Protein AF-A0A430RI20-F1 (afdb_monomer_lite)

Foldseek 3Di:
DPPAAFEEEEEPCLKPVNVVVVVVQLPDPRYDHDAYADPVFAPAASCVSVVVCPPSDRYGHHHLVPQAATQEYEYPDEALPCQVCVVVVCVRHLAYEYAHPLQLAQDQVLCCLQPNHRSCNVCHPLADEPDCVQCVVVVVVRSHHYDAQPVLNVLCVVCQVCQVVVVDDADEFEKEKAFEPCSVMDDDDPCRDPVNQAQDWAFPDQFSDSSLSSNQRRHPPSGHYTYTYIYDHHHGDMDTDGDQQLCSDVVCLPPQVSCVVVVQAWAKEAEQVVCVVQVHDAQFWKWKAAPQAIFIHGYHHDVPDPHVDMDTGDFHQLVSGPRSDTPCSQFDPFADPPPRHGRSPPGDIDMHTPDDD

Organism: Thermus scotoductus (NCBI:txid37636)

InterPro domains:
  IPR000534 Semialdehyde dehydrogenase, NAD-binding [PF01118] (9-142)
  IPR000534 Semialdehyde dehydrogenase, NAD-binding [SM00859] (7-142)
  IPR000706 N-acetyl-gamma-glutamyl-phosphate reductase, type 1 [TIGR01850] (8-244)
  IPR006657 Molybdopterin dinucleotide-binding domain [PF01568] (238-348)
  IPR009010 Aspartate decarboxylase-like domain superfamily [SSF50692] (238-354)
  IPR023013 N-acetyl-gamma-glutamyl-phosphate reductase, active site [PS01224] (145-161)
  IPR036291 NAD(P)-binding domain superfamily [SSF51735] (5-170)
  IPR037920 Probable oxidoreductase YoaE, C-terminal [cd02786] (239-351)
  IPR050085 N-acetyl-gamma-glutamyl-phosphate reductase [PTHR32338] (4-242)

Radius of gyration: 26.84 Å; chains: 1; bounding box: 64×43×81 Å

Secondary structure (DSSP, 8-state):
--PPPEEEEEETTTSHHHHHHHHHHTT-TTEEEEEEE-STTTTSBHHHH-GGGTTT---BEE-GGG----SEEEE-PPTTHHHHTHHHHHTT-SEEEE-SSTTS-S-HHHHHHHH---S-GGGTTTSEEE-HHHHHHHHHT-SEEEEPPHHHHHHHHHHHHHHHTT-SPSSPEEEEEEE-GGGG-S---GGG-HHHHTT--EEEESS--THHHHHHHHSTT---EEEEEEE-S-SS--EEE---SS-SSGGGTT-HHHHHHTTSS-EEEE-HHHHHHTT--TT-EEEEEETTEEEEEEEEE-SSSPTT-EEE-S---GGGSTTS--GGGGS-SSBPTTTS-B-TT----EEEE----

pLDDT: mean 91.59, std 11.09, range [40.59, 98.94]

Structure (mmCIF, N/CA/C/O backbone):
data_AF-A0A430RI20-F1
#
_entry.id   AF-A0A430RI20-F1
#
loop_
_atom_site.group_PDB
_atom_site.id
_atom_site.type_symbol
_atom_site.label_atom_id
_atom_site.label_alt_id
_atom_site.label_comp_id
_atom_site.label_asym_id
_atom_site.label_entity_id
_atom_site.label_seq_id
_atom_site.pdbx_PDB_ins_code
_atom_site.Cartn_x
_atom_site.Cartn_y
_atom_site.Cartn_z
_atom_site.occupancy
_atom_site.B_iso_or_equiv
_atom_site.auth_seq_id
_atom_site.auth_comp_id
_atom_site.auth_asym_id
_atom_site.auth_atom_id
_atom_site.pdbx_PDB_model_num
ATOM 1 N N . MET A 1 1 ? -35.983 -7.378 6.576 1.00 40.59 1 MET A N 1
ATOM 2 C CA . MET A 1 1 ? -35.561 -6.647 7.790 1.00 40.59 1 MET A CA 1
ATOM 3 C C . MET A 1 1 ? -34.361 -5.801 7.406 1.00 40.59 1 MET A C 1
ATOM 5 O O . MET A 1 1 ? -33.403 -6.369 6.903 1.00 40.59 1 MET A O 1
ATOM 9 N N . SER A 1 2 ? -34.425 -4.472 7.534 1.00 46.09 2 SER A N 1
ATOM 10 C CA . SER A 1 2 ? -33.228 -3.636 7.364 1.00 46.09 2 SER A CA 1
ATOM 11 C C . SER A 1 2 ? -32.240 -4.060 8.443 1.00 46.09 2 SER A C 1
ATOM 13 O O . SER A 1 2 ? -32.528 -3.847 9.618 1.00 46.09 2 SER A O 1
ATOM 15 N N . ALA A 1 3 ? -31.136 -4.715 8.078 1.00 64.75 3 ALA A N 1
ATOM 16 C CA . ALA A 1 3 ? -30.088 -5.026 9.043 1.00 64.75 3 ALA A CA 1
ATOM 17 C C . ALA A 1 3 ? -29.695 -3.719 9.755 1.00 64.75 3 ALA A C 1
ATOM 19 O O . ALA A 1 3 ? -29.486 -2.696 9.095 1.00 64.75 3 ALA A O 1
ATOM 20 N N . GLY A 1 4 ? -29.699 -3.723 11.091 1.00 86.62 4 GLY A N 1
ATOM 21 C CA . GLY A 1 4 ? -29.301 -2.559 11.885 1.00 86.62 4 GLY A CA 1
ATOM 22 C C . GLY A 1 4 ? -27.883 -2.108 11.524 1.00 86.62 4 GLY A C 1
ATOM 23 O O . GLY A 1 4 ? -27.091 -2.898 11.003 1.00 86.62 4 GLY A O 1
ATOM 24 N N . LYS A 1 5 ? -27.559 -0.835 11.781 1.00 95.44 5 LYS A N 1
ATOM 25 C CA . LYS A 1 5 ? -26.185 -0.344 11.613 1.00 95.44 5 LYS A CA 1
ATOM 26 C C . LYS A 1 5 ? -25.231 -1.173 12.474 1.00 95.44 5 LYS A C 1
ATOM 28 O O . LYS A 1 5 ? -25.574 -1.538 13.595 1.00 95.44 5 LYS A O 1
ATOM 33 N N . LYS A 1 6 ? -24.041 -1.451 11.945 1.00 98.31 6 LYS A N 1
ATOM 34 C CA . LYS A 1 6 ? -22.967 -2.133 12.668 1.00 98.31 6 LYS A CA 1
ATOM 35 C C . LYS A 1 6 ? -22.103 -1.121 13.402 1.00 98.31 6 LYS A C 1
ATOM 37 O O . LYS A 1 6 ? -21.702 -0.109 12.823 1.00 98.31 6 LYS A O 1
ATOM 42 N N . THR A 1 7 ? -21.820 -1.402 14.667 1.00 98.75 7 THR A N 1
ATOM 43 C CA . THR A 1 7 ? -20.927 -0.582 15.482 1.00 98.75 7 THR A CA 1
ATOM 44 C C . THR A 1 7 ? -19.476 -0.831 15.086 1.00 98.75 7 THR A C 1
ATOM 46 O O . THR A 1 7 ? -19.051 -1.969 14.899 1.00 98.75 7 THR A O 1
ATOM 49 N N . LEU A 1 8 ? -18.702 0.240 14.939 1.00 98.81 8 LEU A N 1
ATOM 50 C CA . LEU A 1 8 ? -17.299 0.167 14.553 1.00 98.81 8 LEU A CA 1
ATOM 51 C C . LEU A 1 8 ? -16.446 1.043 15.463 1.00 98.81 8 LEU A C 1
ATOM 53 O O . LEU A 1 8 ? -16.740 2.225 15.646 1.00 98.81 8 LEU A O 1
ATOM 57 N N . SER A 1 9 ? -15.360 0.482 15.985 1.00 98.88 9 SER A N 1
ATOM 58 C CA . SER A 1 9 ? -14.363 1.216 16.768 1.00 98.88 9 SER A CA 1
ATOM 59 C C . SER A 1 9 ? -13.013 1.240 16.052 1.00 98.88 9 SER A C 1
ATOM 61 O O . SER A 1 9 ? -12.666 0.308 15.329 1.00 98.88 9 SER A O 1
ATOM 63 N N . ILE A 1 10 ? -12.239 2.315 16.237 1.00 98.94 10 ILE A N 1
ATOM 64 C CA . ILE A 1 10 ? -10.937 2.501 15.574 1.00 98.94 10 ILE A CA 1
ATOM 65 C C . ILE A 1 10 ? -9.841 2.709 16.617 1.00 98.94 10 ILE A C 1
ATOM 67 O O . ILE A 1 10 ? -9.837 3.709 17.341 1.00 98.94 10 ILE A O 1
ATOM 71 N N . VAL A 1 11 ? -8.867 1.802 16.648 1.00 98.75 11 VAL A N 1
ATOM 72 C CA . VAL A 1 11 ? -7.658 1.922 17.465 1.00 98.75 11 VAL A CA 1
ATOM 73 C C . VAL A 1 11 ? -6.589 2.695 16.696 1.00 98.75 11 VAL A C 1
ATOM 75 O O . VAL A 1 11 ? -6.282 2.363 15.554 1.00 98.75 11 VAL A O 1
ATOM 78 N N . GLY A 1 12 ? -6.001 3.728 17.307 1.00 98.12 12 GLY A N 1
ATOM 79 C CA . GLY A 1 12 ? -5.005 4.573 16.634 1.00 98.12 12 GLY A CA 1
ATOM 80 C C . GLY A 1 12 ? -5.628 5.581 15.661 1.00 98.12 12 GLY A C 1
ATOM 81 O O . GLY A 1 12 ? -5.022 5.963 14.660 1.00 98.12 12 GLY A O 1
ATOM 82 N N . ALA A 1 13 ? -6.844 6.040 15.960 1.00 98.62 13 ALA A N 1
ATOM 83 C CA . ALA A 1 13 ? -7.625 6.925 15.101 1.00 98.62 13 ALA A CA 1
ATOM 84 C C . ALA A 1 13 ? -7.000 8.316 14.894 1.00 98.62 13 ALA A C 1
ATOM 86 O O . ALA A 1 13 ? -7.394 9.024 13.974 1.00 98.62 13 ALA A O 1
ATOM 87 N N . SER A 1 14 ? -6.033 8.733 15.719 1.00 98.38 14 SER A N 1
ATOM 88 C CA . SER A 1 14 ? -5.317 10.004 15.527 1.00 98.38 14 SER A CA 1
ATOM 89 C C . SER A 1 14 ? -4.270 9.963 14.404 1.00 98.38 14 SER A C 1
ATOM 91 O O . SER A 1 14 ? -3.809 11.014 13.973 1.00 98.38 14 SER A O 1
ATOM 93 N N . GLY A 1 15 ? -3.870 8.776 13.935 1.00 98.12 15 GLY A N 1
ATOM 94 C CA . GLY A 1 15 ? -2.955 8.636 12.800 1.00 98.12 15 GLY A CA 1
ATOM 95 C C . GLY A 1 15 ? -3.631 8.918 11.454 1.00 98.12 15 GLY A C 1
ATOM 96 O O . GLY A 1 15 ? -4.852 9.017 11.364 1.00 98.12 15 GLY A O 1
ATOM 97 N N . TYR A 1 16 ? -2.843 9.005 10.379 1.00 98.50 16 TYR A N 1
ATOM 98 C CA . TYR A 1 16 ? -3.387 9.263 9.039 1.00 98.50 16 TYR A CA 1
ATOM 99 C C . TYR A 1 16 ? -4.271 8.125 8.515 1.00 98.50 16 TYR A C 1
ATOM 101 O O . TYR A 1 16 ? -5.342 8.404 7.988 1.00 98.50 16 TYR A O 1
ATOM 109 N N . ALA A 1 17 ? -3.870 6.860 8.684 1.00 98.31 17 ALA A N 1
ATOM 110 C CA . ALA A 1 17 ? -4.670 5.719 8.229 1.00 98.31 17 ALA A CA 1
ATOM 111 C C . ALA A 1 17 ? -5.989 5.600 9.017 1.00 98.31 17 ALA A C 1
ATOM 113 O O . ALA A 1 17 ? -7.065 5.612 8.422 1.00 98.31 17 ALA A O 1
ATOM 114 N N . GLY A 1 18 ? -5.920 5.585 10.352 1.00 98.56 18 GLY A N 1
ATOM 115 C CA . GLY A 1 18 ? -7.098 5.546 11.220 1.00 98.56 18 GLY A CA 1
ATOM 116 C C . GLY A 1 18 ? -8.016 6.763 11.062 1.00 98.56 18 GLY A C 1
ATOM 117 O O . GLY A 1 18 ? -9.234 6.609 11.046 1.00 98.56 18 GLY A O 1
ATOM 118 N N . GLY A 1 19 ? -7.456 7.960 10.876 1.00 98.69 19 GLY A N 1
ATOM 119 C CA . GLY A 1 19 ? -8.220 9.179 10.603 1.00 98.69 19 GLY A CA 1
ATOM 120 C C . GLY A 1 19 ? -8.934 9.161 9.251 1.00 98.69 19 GLY A C 1
ATOM 121 O O . GLY A 1 19 ? -10.073 9.617 9.138 1.00 98.69 19 GLY A O 1
ATOM 122 N N . GLU A 1 20 ? -8.303 8.588 8.225 1.00 98.81 20 GLU A N 1
ATOM 123 C CA . GLU A 1 20 ? -8.938 8.391 6.923 1.00 98.81 20 GLU A CA 1
ATOM 124 C C . GLU A 1 20 ? -10.077 7.369 7.015 1.00 98.81 20 GLU A C 1
ATOM 126 O O . GLU A 1 20 ? -11.171 7.630 6.510 1.00 98.81 20 GLU A O 1
ATOM 131 N N . PHE A 1 21 ? -9.864 6.254 7.726 1.00 98.81 21 PHE A N 1
ATOM 132 C CA . PHE A 1 21 ? -10.920 5.276 7.989 1.00 98.81 21 PHE A CA 1
ATOM 133 C C . PHE A 1 21 ? -12.088 5.925 8.743 1.00 98.81 21 PHE A C 1
ATOM 135 O O . PHE A 1 21 ? -13.239 5.757 8.349 1.00 98.81 21 PHE A O 1
ATOM 142 N N . LEU A 1 22 ? -11.807 6.737 9.769 1.00 98.88 22 LEU A N 1
ATOM 143 C CA . LEU A 1 22 ? -12.817 7.493 10.513 1.00 98.88 22 LEU A CA 1
ATOM 144 C C . LEU A 1 22 ? -13.648 8.392 9.589 1.00 98.88 22 LEU A C 1
ATOM 146 O O . LEU A 1 22 ? -14.877 8.374 9.647 1.00 98.88 22 LEU A O 1
ATOM 150 N N . ARG A 1 23 ? -12.992 9.163 8.711 1.00 98.75 23 ARG A N 1
ATOM 151 C CA . ARG A 1 23 ? -13.673 10.043 7.750 1.00 98.75 23 ARG A CA 1
ATOM 152 C C . ARG A 1 23 ? -14.630 9.260 6.847 1.00 98.75 23 ARG A C 1
ATOM 154 O O . ARG A 1 23 ? -15.739 9.733 6.594 1.00 98.75 23 ARG A O 1
ATOM 161 N N . LEU A 1 24 ? -14.200 8.094 6.363 1.00 98.75 24 LEU A N 1
ATOM 162 C CA . LEU A 1 24 ? -15.009 7.215 5.517 1.00 98.75 24 LEU A CA 1
ATOM 163 C C . LEU A 1 24 ? -16.182 6.608 6.301 1.00 98.75 24 LEU A C 1
ATOM 165 O O . LEU A 1 24 ? -17.329 6.729 5.872 1.00 98.75 24 LEU A O 1
ATOM 169 N N . ALA A 1 25 ? -15.914 6.030 7.474 1.00 98.69 25 ALA A N 1
ATOM 170 C CA . ALA A 1 25 ? -16.910 5.354 8.302 1.00 98.69 25 ALA A CA 1
ATOM 171 C C . ALA A 1 25 ? -18.028 6.296 8.777 1.00 98.69 25 ALA A C 1
ATOM 173 O O . ALA A 1 25 ? -19.194 5.913 8.750 1.00 98.69 25 ALA A O 1
ATOM 174 N N . LEU A 1 26 ? -17.708 7.551 9.120 1.00 98.62 26 LEU A N 1
ATOM 175 C CA . LEU A 1 26 ? -18.701 8.563 9.516 1.00 98.62 26 LEU A CA 1
ATOM 176 C C . LEU A 1 26 ? -19.731 8.887 8.424 1.00 98.62 26 LEU A C 1
ATOM 178 O O . LEU A 1 26 ? -20.789 9.430 8.731 1.00 98.62 26 LEU A O 1
ATOM 182 N N . SER A 1 27 ? -19.421 8.602 7.158 1.00 98.06 27 SER A N 1
ATOM 183 C CA . SER A 1 27 ? -20.331 8.836 6.029 1.00 98.06 27 SER A CA 1
ATOM 184 C C . SER A 1 27 ? -20.914 7.538 5.462 1.00 98.06 27 SER A C 1
ATOM 186 O O . SER A 1 27 ? -21.618 7.579 4.456 1.00 98.06 27 SER A O 1
ATOM 188 N N . HIS A 1 28 ? -20.627 6.388 6.076 1.00 98.38 28 HIS A N 1
ATOM 189 C CA . HIS A 1 28 ? -21.112 5.100 5.601 1.00 98.38 28 HIS A CA 1
ATOM 190 C C . HIS A 1 28 ? -22.507 4.797 6.182 1.00 98.38 28 HIS A C 1
ATOM 192 O O . HIS A 1 28 ? -22.668 4.771 7.403 1.00 98.38 28 HIS A O 1
ATOM 198 N N . PRO A 1 29 ? -23.530 4.514 5.352 1.00 97.94 29 PRO A N 1
ATOM 199 C CA . PRO A 1 29 ? -24.922 4.424 5.809 1.00 97.94 29 PRO A CA 1
ATOM 200 C C . PRO A 1 29 ? -25.197 3.250 6.761 1.00 97.94 29 PRO A C 1
ATOM 202 O O . PRO A 1 29 ? -26.145 3.310 7.541 1.00 97.94 29 PRO A O 1
ATOM 205 N N . HIS A 1 30 ? -24.367 2.204 6.726 1.00 98.12 30 HIS A N 1
ATOM 206 C CA . HIS A 1 30 ? -24.525 0.999 7.552 1.00 98.12 30 HIS A CA 1
ATOM 207 C C . HIS A 1 30 ? -23.558 0.912 8.739 1.00 98.12 30 HIS A C 1
ATOM 209 O O . HIS A 1 30 ? -23.547 -0.109 9.421 1.00 98.12 30 HIS A O 1
ATOM 215 N N . LEU A 1 31 ? -22.747 1.947 8.981 1.00 98.56 31 LEU A N 1
ATOM 216 C CA . LEU A 1 31 ? -21.811 1.973 10.105 1.00 98.56 31 LEU A CA 1
ATOM 217 C C . LEU A 1 31 ? -22.205 3.040 11.122 1.00 98.56 31 LEU A C 1
ATOM 219 O O . LEU A 1 31 ? -22.707 4.112 10.781 1.00 98.56 31 LEU A O 1
ATOM 223 N N . GLU A 1 32 ? -21.938 2.734 12.382 1.00 98.56 32 GLU A N 1
ATOM 224 C CA . GLU A 1 32 ? -21.987 3.665 13.497 1.00 98.56 32 GLU A CA 1
ATOM 225 C C . GLU A 1 32 ? -20.630 3.642 14.197 1.00 98.56 32 GLU A C 1
ATOM 227 O O . GLU A 1 32 ? -20.219 2.622 14.748 1.00 98.56 32 GLU A O 1
ATOM 232 N N . VAL A 1 33 ? -19.900 4.757 14.150 1.00 98.75 33 VAL A N 1
ATOM 233 C CA . VAL A 1 33 ? -18.592 4.834 14.807 1.00 98.75 33 VAL A CA 1
ATOM 234 C C . VAL A 1 33 ? -18.804 4.964 16.315 1.00 98.75 33 VAL A C 1
ATOM 236 O O . VAL A 1 33 ? -19.227 6.019 16.785 1.00 98.75 33 VAL A O 1
ATOM 239 N N . LYS A 1 34 ? -18.497 3.896 17.059 1.00 98.62 34 LYS A N 1
ATOM 240 C CA . LYS A 1 34 ? -18.712 3.788 18.507 1.00 98.62 34 LYS A CA 1
ATOM 241 C C . LYS A 1 34 ? -17.604 4.491 19.291 1.00 98.62 34 LYS A C 1
ATOM 243 O O . LYS A 1 34 ? -17.881 5.367 20.106 1.00 98.62 34 LYS A O 1
ATOM 248 N N . GLN A 1 35 ? -16.343 4.121 19.055 1.00 98.81 35 GLN A N 1
ATOM 249 C CA . GLN A 1 35 ? -15.188 4.664 19.779 1.00 98.81 35 GLN A CA 1
ATOM 250 C C . GLN A 1 35 ? -13.988 4.890 18.856 1.00 98.81 35 GLN A C 1
ATOM 252 O O . GLN A 1 35 ? -13.783 4.199 17.860 1.00 98.81 35 GLN A O 1
ATOM 257 N N . VAL A 1 36 ? -13.153 5.862 19.215 1.00 98.88 36 VAL A N 1
ATOM 258 C CA . VAL A 1 36 ? -11.918 6.202 18.501 1.00 98.88 36 VAL A CA 1
ATOM 259 C C . VAL A 1 36 ? -10.813 6.427 19.517 1.00 98.88 36 VAL A C 1
ATOM 261 O O . VAL A 1 36 ? -10.990 7.205 20.454 1.00 98.88 36 VAL A O 1
ATOM 264 N N . THR A 1 37 ? -9.677 5.746 19.373 1.00 98.75 37 THR A N 1
ATOM 265 C CA . THR A 1 37 ? -8.621 5.815 20.391 1.00 98.75 37 THR A CA 1
ATOM 266 C C . THR A 1 37 ? -7.458 6.709 19.996 1.00 98.75 37 THR A C 1
ATOM 268 O O . THR A 1 37 ? -7.054 6.790 18.833 1.00 98.75 37 THR A O 1
ATOM 271 N N . SER A 1 38 ? -6.889 7.362 21.005 1.00 98.25 38 SER A N 1
ATOM 272 C CA . SER A 1 38 ? -5.572 7.986 20.951 1.00 98.25 38 SER A CA 1
ATOM 273 C C . SER A 1 38 ? -5.024 8.108 22.368 1.00 98.25 38 SER A C 1
ATOM 275 O O . SER A 1 38 ? -5.713 8.626 23.242 1.00 98.25 38 SER A O 1
ATOM 277 N N . ARG A 1 39 ? -3.777 7.673 22.601 1.00 95.00 39 ARG A N 1
ATOM 278 C CA . ARG A 1 39 ? -3.092 7.912 23.887 1.00 95.00 39 ARG A CA 1
ATOM 279 C C . ARG A 1 39 ? -2.741 9.396 24.055 1.00 95.00 39 ARG A C 1
ATOM 281 O O . ARG A 1 39 ? -2.942 9.957 25.121 1.00 95.00 39 ARG A O 1
ATOM 288 N N . ARG A 1 40 ? -2.254 10.037 22.983 1.00 96.81 40 ARG A N 1
ATOM 289 C CA . ARG A 1 40 ? -1.765 11.428 22.990 1.00 96.81 40 ARG A CA 1
ATOM 290 C C . ARG A 1 40 ? -2.882 12.469 23.089 1.00 96.81 40 ARG A C 1
ATOM 292 O O . ARG A 1 40 ? -2.671 13.512 23.691 1.00 96.81 40 ARG A O 1
ATOM 299 N N . PHE A 1 41 ? -4.035 12.199 22.483 1.00 98.25 41 PHE A N 1
ATOM 300 C CA . PHE A 1 41 ? -5.134 13.165 22.362 1.00 98.25 41 PHE A CA 1
ATOM 301 C C . PHE A 1 41 ? -6.388 12.738 23.137 1.00 98.25 41 PHE A C 1
ATOM 303 O O . PHE A 1 41 ? -7.488 13.167 22.807 1.00 98.25 41 PHE A O 1
ATOM 310 N N . ALA A 1 42 ? -6.249 11.860 24.135 1.00 98.25 42 ALA A N 1
ATOM 311 C CA . ALA A 1 42 ? -7.368 11.390 24.947 1.00 98.25 42 ALA A CA 1
ATOM 312 C C . ALA A 1 42 ? -8.157 12.565 25.559 1.00 98.25 42 ALA A C 1
ATOM 314 O O . ALA A 1 42 ? -7.582 13.459 26.169 1.00 98.25 42 ALA A O 1
ATOM 315 N N . GLY A 1 43 ? -9.483 12.545 25.409 1.00 98.19 43 GLY A N 1
ATOM 316 C CA . GLY A 1 43 ? -10.393 13.604 25.855 1.00 98.19 43 GLY A CA 1
ATOM 317 C C . GLY A 1 43 ? -10.642 14.710 24.823 1.00 98.19 43 GLY A C 1
ATOM 318 O O . GLY A 1 43 ? -11.678 15.378 24.903 1.00 98.19 43 GLY A O 1
ATOM 319 N N . GLU A 1 44 ? -9.768 14.865 23.826 1.00 98.69 44 GLU A N 1
ATOM 320 C CA . GLU A 1 44 ? -9.932 15.880 22.786 1.00 98.69 44 GLU A CA 1
ATOM 321 C C . GLU A 1 44 ? -10.996 15.476 21.754 1.00 98.69 44 GLU A C 1
ATOM 323 O O . GLU A 1 44 ? -11.099 14.296 21.392 1.00 98.69 44 GLU A O 1
ATOM 328 N N . PRO A 1 45 ? -11.780 16.433 21.221 1.00 98.75 45 PRO A N 1
ATOM 329 C CA . PRO A 1 45 ? -12.626 16.198 20.055 1.00 98.75 45 PRO A CA 1
ATOM 330 C C . PRO A 1 45 ? -11.800 15.716 18.860 1.00 98.75 45 PRO A C 1
ATOM 332 O O . PRO A 1 45 ? -10.719 16.242 18.595 1.00 98.75 45 PRO A O 1
ATOM 335 N N . VAL A 1 46 ? -12.335 14.793 18.056 1.00 98.69 46 VAL A N 1
ATOM 336 C CA . VAL A 1 46 ? -11.606 14.283 16.873 1.00 98.69 46 VAL A CA 1
ATOM 337 C C . VAL A 1 46 ? -11.205 15.382 15.889 1.00 98.69 46 VAL A C 1
ATOM 339 O O . VAL A 1 46 ? -10.171 15.280 15.232 1.00 98.69 46 VAL A O 1
ATOM 342 N N . ALA A 1 47 ? -11.990 16.462 15.828 1.00 98.50 47 ALA A N 1
ATOM 343 C CA . ALA A 1 47 ? -11.731 17.619 14.980 1.00 98.50 47 ALA A CA 1
ATOM 344 C C . ALA A 1 47 ? -10.485 18.430 15.389 1.00 98.50 47 ALA A C 1
ATOM 346 O O . ALA A 1 47 ? -10.041 19.267 14.605 1.00 98.50 47 ALA A O 1
ATOM 347 N N . PHE A 1 48 ? -9.925 18.195 16.582 1.00 98.44 48 PHE A N 1
ATOM 348 C CA . PHE A 1 48 ? -8.650 18.779 17.003 1.00 98.44 48 PHE A CA 1
ATOM 349 C C . PHE A 1 48 ? -7.488 18.257 16.147 1.00 98.44 48 PHE A C 1
ATOM 351 O O . PHE A 1 48 ? -6.652 19.031 15.694 1.00 98.44 48 PHE A O 1
ATOM 358 N N . VAL A 1 49 ? -7.474 16.948 15.873 1.00 98.56 49 VAL A N 1
ATOM 359 C CA . VAL A 1 49 ? -6.452 16.292 15.038 1.00 98.56 49 VAL A CA 1
ATOM 360 C C . VAL A 1 49 ? -6.869 16.265 13.566 1.00 98.56 49 VAL A C 1
ATOM 362 O O . VAL A 1 49 ? -6.044 16.486 12.684 1.00 98.56 49 VAL A O 1
ATOM 365 N N . HIS A 1 50 ? -8.157 16.029 13.297 1.00 98.69 50 HIS A N 1
ATOM 366 C CA . HIS A 1 50 ? -8.726 15.905 11.952 1.00 98.69 50 HIS A CA 1
ATOM 367 C C . HIS A 1 50 ? -9.667 17.081 11.658 1.00 98.69 50 HIS A C 1
ATOM 369 O O . HIS A 1 50 ? -10.890 16.926 11.726 1.00 98.69 50 HIS A O 1
ATOM 375 N N . PRO A 1 51 ? -9.147 18.281 11.341 1.00 98.50 51 PRO A N 1
ATOM 376 C CA . PRO A 1 51 ? -9.953 19.502 11.234 1.00 98.50 51 PRO A CA 1
ATOM 377 C C . PRO A 1 51 ? -11.040 19.436 10.153 1.00 98.50 51 PRO A C 1
ATOM 379 O O . PRO A 1 51 ? -12.069 20.099 10.273 1.00 98.50 51 PRO A O 1
ATOM 382 N N . ASN A 1 52 ? -10.871 18.586 9.139 1.00 98.50 52 ASN A N 1
ATOM 383 C CA . ASN A 1 52 ? -11.882 18.294 8.121 1.00 98.50 52 ASN A CA 1
ATOM 384 C C . ASN A 1 52 ? -13.158 17.624 8.681 1.00 98.50 52 ASN A C 1
ATOM 386 O O . ASN A 1 52 ? -14.154 17.525 7.967 1.00 98.50 52 ASN A O 1
ATOM 390 N N . LEU A 1 53 ? -13.139 17.147 9.932 1.00 98.62 53 LEU A N 1
ATOM 391 C CA . LEU A 1 53 ? -14.285 16.545 10.625 1.00 98.62 53 LEU A CA 1
ATOM 392 C C . LEU A 1 53 ? -15.023 17.526 11.551 1.00 98.62 53 LEU A C 1
ATOM 394 O O . LEU A 1 53 ? -15.965 17.130 12.242 1.00 98.62 53 LEU A O 1
ATOM 398 N N . ARG A 1 54 ? -14.629 18.804 11.578 1.00 98.50 54 ARG A N 1
ATOM 399 C CA . ARG A 1 54 ? -15.291 19.835 12.387 1.00 98.50 54 ARG A CA 1
ATOM 400 C C . ARG A 1 54 ? -16.783 19.927 12.053 1.00 98.50 54 ARG A C 1
ATOM 402 O O . ARG A 1 54 ? -17.155 20.020 10.888 1.00 98.50 54 ARG A O 1
ATOM 409 N N . GLY A 1 55 ? -17.628 19.888 13.085 1.00 97.69 55 GLY A N 1
ATOM 410 C CA . GLY A 1 55 ? -19.088 19.950 12.946 1.00 97.69 55 GLY A CA 1
ATOM 411 C C . GLY A 1 55 ? -19.740 18.685 12.374 1.00 97.69 55 GLY A C 1
ATOM 412 O O . GLY A 1 55 ? -20.948 18.678 12.169 1.00 97.69 55 GLY A O 1
ATOM 413 N N . ARG A 1 56 ? -18.973 17.613 12.116 1.00 98.12 56 ARG A N 1
ATOM 414 C CA . ARG A 1 56 ? -19.499 16.362 11.540 1.00 98.12 56 ARG A CA 1
ATOM 415 C C . ARG A 1 56 ? -19.757 15.263 12.566 1.00 98.12 56 ARG A C 1
ATOM 417 O O . ARG A 1 56 ? -20.450 14.302 12.257 1.00 98.12 56 ARG A O 1
ATOM 424 N N . THR A 1 57 ? -19.164 15.360 13.751 1.00 98.31 57 THR A N 1
ATOM 425 C CA . THR A 1 57 ? -19.297 14.363 14.817 1.00 98.31 57 THR A CA 1
ATOM 426 C C . THR A 1 57 ? -18.953 14.974 16.173 1.00 98.31 57 THR A C 1
ATOM 428 O O . THR A 1 57 ? -18.152 15.906 16.251 1.00 98.31 57 THR A O 1
ATOM 431 N N . ASN A 1 58 ? -19.535 14.413 17.233 1.00 98.31 58 ASN A N 1
ATOM 432 C CA . ASN A 1 58 ? -19.248 14.761 18.626 1.00 98.31 58 ASN A CA 1
ATOM 433 C C . ASN A 1 58 ? -18.241 13.800 19.283 1.00 98.31 58 ASN A C 1
ATOM 435 O O . ASN A 1 58 ? -18.014 13.880 20.490 1.00 98.31 58 ASN A O 1
ATOM 439 N N . LEU A 1 59 ? -17.650 12.878 18.513 1.00 98.69 59 LEU A N 1
ATOM 440 C CA . LEU A 1 59 ? -16.677 11.922 19.031 1.00 98.69 59 LEU A CA 1
ATOM 441 C C . LEU A 1 59 ? -15.453 12.630 19.622 1.00 98.69 59 LEU A C 1
ATOM 443 O O . LEU A 1 59 ? -14.909 13.586 19.058 1.00 98.69 59 LEU A O 1
ATOM 447 N N . LYS A 1 60 ? -14.993 12.086 20.745 1.00 98.88 60 LYS A N 1
ATOM 448 C CA . LYS A 1 60 ? -13.732 12.430 21.396 1.00 98.88 60 LYS A CA 1
ATOM 449 C C . LYS A 1 60 ? -12.836 11.206 21.409 1.00 98.88 60 LYS A C 1
ATOM 451 O O . LYS A 1 60 ? -13.332 10.081 21.480 1.00 98.88 60 LYS A O 1
ATOM 456 N N . PHE A 1 61 ? -11.527 11.419 21.358 1.00 98.88 61 PHE A N 1
ATOM 457 C CA . PHE A 1 61 ? -10.599 10.313 21.530 1.00 98.88 61 PHE A CA 1
ATOM 458 C C . PHE A 1 61 ? -10.682 9.768 22.953 1.00 98.88 61 PHE A C 1
ATOM 460 O O . PHE A 1 61 ? -10.742 10.528 23.920 1.00 98.88 61 PHE A O 1
ATOM 467 N N . ILE A 1 62 ? -10.631 8.449 23.086 1.00 98.75 62 ILE A N 1
ATOM 468 C CA . ILE A 1 62 ? -10.490 7.773 24.375 1.00 98.75 62 ILE A CA 1
ATOM 469 C C . ILE A 1 62 ? -9.111 7.108 24.480 1.00 98.75 62 ILE A C 1
ATOM 471 O O . ILE A 1 62 ? -8.515 6.751 23.456 1.00 98.75 62 ILE A O 1
ATOM 475 N N . PRO A 1 63 ? -8.582 6.916 25.697 1.00 97.94 63 PRO A N 1
ATOM 476 C CA . PRO A 1 63 ? -7.419 6.060 25.879 1.00 97.94 63 PRO A CA 1
ATOM 477 C C . PRO A 1 63 ? -7.774 4.607 25.481 1.00 97.94 63 PRO A C 1
ATOM 479 O O . PRO A 1 63 ? -8.897 4.173 25.760 1.00 97.94 63 PRO A O 1
ATOM 482 N N . PRO A 1 64 ? -6.868 3.842 24.833 1.00 95.94 64 PRO A N 1
ATOM 483 C CA . PRO A 1 64 ? -7.129 2.454 24.422 1.00 95.94 64 PRO A CA 1
ATOM 484 C C . PRO A 1 64 ? -7.535 1.512 25.565 1.00 95.94 64 PRO A C 1
ATOM 486 O O . PRO A 1 64 ? -8.094 0.451 25.326 1.00 95.94 64 PRO A O 1
ATOM 489 N N . GLU A 1 65 ? -7.240 1.869 26.811 1.00 95.50 65 GLU A N 1
ATOM 490 C CA . GLU A 1 65 ? -7.597 1.121 28.023 1.00 95.50 65 GLU A CA 1
ATOM 491 C C . GLU A 1 65 ? -9.103 1.180 28.327 1.00 95.50 65 GLU A C 1
ATOM 493 O O . GLU A 1 65 ? -9.609 0.347 29.067 1.00 95.50 65 GLU A O 1
ATOM 498 N N . LYS A 1 66 ? -9.824 2.155 27.758 1.00 97.12 66 LYS A N 1
ATOM 499 C CA . LYS A 1 66 ? -11.281 2.315 27.904 1.00 97.12 66 LYS A CA 1
ATOM 500 C C . LYS A 1 66 ? -12.065 1.751 26.717 1.00 97.12 66 LYS A C 1
ATOM 502 O O . LYS A 1 66 ? -13.236 2.085 26.546 1.00 97.12 66 LYS A O 1
ATOM 507 N N . LEU A 1 67 ? -11.407 0.991 25.845 1.00 97.69 67 LEU A N 1
ATOM 508 C CA . LEU A 1 67 ? -12.056 0.450 24.662 1.00 97.69 67 LEU A CA 1
ATOM 509 C C . LEU A 1 67 ? -13.084 -0.608 25.069 1.00 97.69 67 LEU A C 1
ATOM 511 O O . LEU A 1 67 ? -12.805 -1.461 25.905 1.00 97.69 67 LEU A O 1
ATOM 515 N N . GLU A 1 68 ? -14.271 -0.530 24.484 1.00 98.25 68 GLU A N 1
ATOM 516 C CA . GLU A 1 68 ? -15.348 -1.485 24.708 1.00 98.25 68 GLU A CA 1
ATOM 517 C C . GLU A 1 68 ? -15.560 -2.340 23.456 1.00 98.25 68 GLU A C 1
ATOM 519 O O . GLU A 1 68 ? -15.171 -1.926 22.357 1.00 98.25 68 GLU A O 1
ATOM 524 N N . PRO A 1 69 ? -16.249 -3.487 23.586 1.00 98.50 69 PRO A N 1
ATOM 525 C CA . PRO A 1 69 ? -16.592 -4.301 22.434 1.00 98.50 69 PRO A CA 1
ATOM 526 C C . PRO A 1 69 ? -17.432 -3.561 21.381 1.00 98.50 69 PRO A C 1
ATOM 528 O O . PRO A 1 69 ? -18.236 -2.677 21.711 1.00 98.50 69 PRO A O 1
ATOM 531 N N . ALA A 1 70 ? -17.266 -3.948 20.119 1.00 98.56 70 ALA A N 1
ATOM 532 C CA . ALA A 1 70 ? -18.016 -3.471 18.957 1.00 98.56 70 ALA A CA 1
ATOM 533 C C . ALA A 1 70 ? -18.257 -4.626 17.966 1.00 98.56 70 ALA A C 1
ATOM 535 O O . ALA A 1 70 ? -17.662 -5.692 18.091 1.00 98.56 70 ALA A O 1
ATOM 536 N N . ASP A 1 71 ? -19.109 -4.426 16.956 1.00 98.69 71 ASP A N 1
ATOM 537 C CA . ASP A 1 71 ? -19.261 -5.418 15.881 1.00 98.69 71 ASP A CA 1
ATOM 538 C C . ASP A 1 71 ? -17.982 -5.529 15.032 1.00 98.69 71 ASP A C 1
ATOM 540 O O . ASP A 1 71 ? -17.652 -6.608 14.543 1.00 98.69 71 ASP A O 1
ATOM 544 N N . ILE A 1 72 ? -17.282 -4.405 14.829 1.00 98.88 72 ILE A N 1
ATOM 545 C CA . ILE A 1 72 ? -16.078 -4.302 13.997 1.00 98.88 72 ILE A CA 1
ATOM 546 C C . ILE A 1 72 ? -15.005 -3.497 14.735 1.00 98.88 72 ILE A C 1
ATOM 548 O O . ILE A 1 72 ? -15.270 -2.396 15.232 1.00 98.88 72 ILE A O 1
ATOM 552 N N . LEU A 1 73 ? -13.769 -3.995 14.729 1.00 98.88 73 LEU A N 1
ATOM 553 C CA . LEU A 1 73 ? -12.602 -3.277 15.229 1.00 98.88 73 LEU A CA 1
ATOM 554 C C . LEU A 1 73 ? -11.584 -3.034 14.114 1.00 98.88 73 LEU A C 1
ATOM 556 O O . LEU A 1 73 ? -11.090 -3.962 13.477 1.00 98.88 73 LEU A O 1
ATOM 560 N N . VAL A 1 74 ? -11.233 -1.767 13.909 1.00 98.94 74 VAL A N 1
ATOM 561 C CA . VAL A 1 74 ? -10.178 -1.355 12.978 1.00 98.94 74 VAL A CA 1
ATOM 562 C C . VAL A 1 74 ? -8.922 -1.022 13.761 1.00 98.94 74 VAL A C 1
ATOM 564 O O . VAL A 1 74 ? -8.953 -0.173 14.654 1.00 98.94 74 VAL A O 1
ATOM 567 N N . LEU A 1 75 ? -7.801 -1.634 13.399 1.00 98.81 75 LEU A N 1
ATOM 568 C CA . LEU A 1 75 ? -6.512 -1.405 14.035 1.00 98.81 75 LEU A CA 1
ATOM 569 C C . LEU A 1 75 ? -5.609 -0.604 13.098 1.00 98.81 75 LEU A C 1
ATOM 571 O O . LEU A 1 75 ? -5.203 -1.066 12.038 1.00 98.81 75 LEU A O 1
ATOM 575 N N . SER A 1 76 ? -5.292 0.628 13.490 1.00 98.25 76 SER A N 1
ATOM 576 C CA . SER A 1 76 ? -4.375 1.528 12.781 1.00 98.25 76 SER A CA 1
ATOM 577 C C . SER A 1 76 ? -3.149 1.827 13.649 1.00 98.25 76 SER A C 1
ATOM 579 O O . SER A 1 76 ? -2.771 2.985 13.860 1.00 98.25 76 SER A O 1
ATOM 581 N N . LEU A 1 77 ? -2.554 0.774 14.199 1.00 96.56 77 LEU A N 1
ATOM 582 C CA . LEU A 1 77 ? -1.400 0.858 15.085 1.00 96.56 77 LEU A CA 1
ATOM 583 C C . LEU A 1 77 ? -0.080 0.852 14.293 1.00 96.56 77 LEU A C 1
ATOM 585 O O . LEU A 1 77 ? -0.045 0.409 13.141 1.00 96.56 77 LEU A O 1
ATOM 589 N N . PRO A 1 78 ? 1.025 1.340 14.888 1.00 95.38 78 PRO A N 1
ATOM 590 C CA . PRO A 1 78 ? 2.353 1.071 14.359 1.00 95.38 78 PRO A CA 1
ATOM 591 C C . PRO A 1 78 ? 2.581 -0.435 14.199 1.00 95.38 78 PRO A C 1
ATOM 593 O O . PRO A 1 78 ? 2.062 -1.238 14.972 1.00 95.38 78 PRO A O 1
ATOM 596 N N . HIS A 1 79 ? 3.386 -0.797 13.204 1.00 94.75 79 HIS A N 1
ATOM 597 C CA . HIS A 1 79 ? 3.774 -2.184 12.966 1.00 94.75 79 HIS A CA 1
ATOM 598 C C . HIS A 1 79 ? 4.349 -2.845 14.233 1.00 94.75 79 HIS A C 1
ATOM 600 O O . HIS A 1 79 ? 5.160 -2.237 14.933 1.00 94.75 79 HIS A O 1
ATOM 606 N N . GLY A 1 80 ? 3.929 -4.081 14.489 1.00 96.25 80 GLY A N 1
ATOM 607 C CA . GLY A 1 80 ? 4.337 -4.946 15.589 1.00 96.25 80 GLY A CA 1
ATOM 608 C C . GLY A 1 80 ? 3.461 -4.813 16.832 1.00 96.25 80 GLY A C 1
ATOM 609 O O . GLY A 1 80 ? 3.384 -5.750 17.624 1.00 96.25 80 GLY A O 1
ATOM 610 N N . VAL A 1 81 ? 2.784 -3.674 17.017 1.00 97.44 81 VAL A N 1
ATOM 611 C CA . VAL A 1 81 ? 2.023 -3.401 18.245 1.00 97.44 81 VAL A CA 1
ATOM 612 C C . VAL A 1 81 ? 0.800 -4.306 18.345 1.00 97.44 81 VAL A C 1
ATOM 614 O O . VAL A 1 81 ? 0.528 -4.834 19.420 1.00 97.44 81 VAL A O 1
ATOM 617 N N . PHE A 1 82 ? 0.068 -4.515 17.245 1.00 98.25 82 PHE A N 1
ATOM 618 C CA . PHE A 1 82 ? -1.101 -5.390 17.287 1.00 98.25 82 PHE A CA 1
ATOM 619 C C . PHE A 1 82 ? -0.684 -6.847 17.484 1.00 98.25 82 PHE A C 1
ATOM 621 O O . PHE A 1 82 ? -1.267 -7.523 18.323 1.00 98.25 82 PHE A O 1
ATOM 628 N N . ALA A 1 83 ? 0.360 -7.316 16.797 1.00 98.00 83 ALA A N 1
ATOM 629 C CA . ALA A 1 83 ? 0.857 -8.675 16.991 1.00 98.00 83 ALA A CA 1
ATOM 630 C C . ALA A 1 83 ? 1.286 -8.952 18.445 1.00 98.00 83 ALA A C 1
ATOM 632 O O . ALA A 1 83 ? 1.012 -10.028 18.974 1.00 98.00 83 ALA A O 1
ATOM 633 N N . GLN A 1 84 ? 1.936 -7.987 19.105 1.00 97.94 84 GLN A N 1
ATOM 634 C CA . GLN A 1 84 ? 2.351 -8.100 20.510 1.00 97.94 84 GLN A CA 1
ATOM 635 C C . GLN A 1 84 ? 1.170 -8.044 21.485 1.00 97.94 84 GLN A C 1
ATOM 637 O O . GLN A 1 84 ? 1.140 -8.783 22.465 1.00 97.94 84 GLN A O 1
ATOM 642 N N . GLU A 1 85 ? 0.192 -7.180 21.218 1.00 97.00 85 GLU A N 1
ATOM 643 C CA . GLU A 1 85 ? -0.991 -6.980 22.059 1.00 97.00 85 GLU A CA 1
ATOM 644 C C . GLU A 1 85 ? -2.227 -7.736 21.517 1.00 97.00 85 GLU A C 1
ATOM 646 O O . GLU A 1 85 ? -3.355 -7.317 21.766 1.00 97.00 85 GLU A O 1
ATOM 651 N N . PHE A 1 86 ? -2.052 -8.833 20.767 1.00 97.88 86 PHE A N 1
ATOM 652 C CA . PHE A 1 86 ? -3.145 -9.463 20.007 1.00 97.88 86 PHE A CA 1
ATOM 653 C C . PHE A 1 86 ? -4.360 -9.815 20.880 1.00 97.88 86 PHE A C 1
ATOM 655 O O . PHE A 1 86 ? -5.473 -9.387 20.577 1.00 97.88 86 PHE A O 1
ATOM 662 N N . GLU A 1 87 ? -4.135 -10.501 22.007 1.00 95.38 87 GLU A N 1
ATOM 663 C CA . GLU A 1 87 ? -5.197 -10.935 22.935 1.00 95.38 87 GLU A CA 1
ATOM 664 C C . GLU A 1 87 ? -5.997 -9.759 23.514 1.00 95.38 87 GLU A C 1
ATOM 666 O O . GLU A 1 87 ? -7.182 -9.880 23.795 1.00 95.38 87 GLU A O 1
ATOM 671 N N . ARG A 1 88 ? -5.375 -8.581 23.657 1.00 95.19 88 ARG A N 1
ATOM 672 C CA . ARG A 1 88 ? -6.058 -7.389 24.176 1.00 95.19 88 ARG A CA 1
ATOM 673 C C . ARG A 1 88 ? -7.144 -6.895 23.224 1.00 95.19 88 ARG A C 1
ATOM 675 O O . ARG A 1 88 ? -8.141 -6.338 23.679 1.00 95.19 88 ARG A O 1
ATOM 682 N N . TYR A 1 89 ? -6.910 -7.003 21.918 1.00 97.88 89 TYR A N 1
ATOM 683 C CA . TYR A 1 89 ? -7.783 -6.409 20.907 1.00 97.88 89 TYR A CA 1
ATOM 684 C C . TYR A 1 89 ? -8.677 -7.434 20.209 1.00 97.88 89 TYR A C 1
ATOM 686 O O . TYR A 1 89 ? -9.770 -7.065 19.784 1.00 97.88 89 TYR A O 1
ATOM 694 N N . ALA A 1 90 ? -8.240 -8.690 20.088 1.00 95.62 90 ALA A N 1
ATOM 695 C CA . ALA A 1 90 ? -8.958 -9.714 19.334 1.00 95.62 90 ALA A CA 1
ATOM 696 C C . ALA A 1 90 ? -10.352 -10.019 19.909 1.00 95.62 90 ALA A C 1
ATOM 698 O O . ALA A 1 90 ? -11.294 -10.198 19.143 1.00 95.62 90 ALA A O 1
ATOM 699 N N . ASP A 1 91 ? -10.508 -9.976 21.234 1.00 94.69 91 ASP A N 1
ATOM 700 C CA . ASP A 1 91 ? -11.783 -10.269 21.907 1.00 94.69 91 ASP A CA 1
ATOM 701 C C . ASP A 1 91 ? -12.782 -9.097 21.889 1.00 94.69 91 ASP A C 1
ATOM 703 O O . ASP A 1 91 ? -13.927 -9.233 22.324 1.00 94.69 91 ASP A O 1
ATOM 707 N N . LEU A 1 92 ? -12.377 -7.923 21.392 1.00 98.00 92 LEU A N 1
ATOM 708 C CA . LEU A 1 92 ? -13.232 -6.731 21.380 1.00 98.00 92 LEU A CA 1
ATOM 709 C C . LEU A 1 92 ? -14.174 -6.677 20.174 1.00 98.00 92 LEU A C 1
ATOM 711 O O . LEU A 1 92 ? -15.125 -5.898 20.191 1.00 98.00 92 LEU A O 1
ATOM 715 N N . ALA A 1 93 ? -13.939 -7.468 19.130 1.00 98.44 93 ALA A N 1
ATOM 716 C CA . ALA A 1 93 ? -14.873 -7.577 18.017 1.00 98.44 93 ALA A CA 1
ATOM 717 C C . ALA A 1 93 ? -14.708 -8.909 17.281 1.00 98.44 93 ALA A C 1
ATOM 719 O O . ALA A 1 93 ? -13.580 -9.362 17.095 1.00 98.44 93 ALA A O 1
ATOM 720 N N . PRO A 1 94 ? -15.803 -9.503 16.776 1.00 98.19 94 PRO A N 1
ATOM 721 C CA . PRO A 1 94 ? -15.705 -10.670 15.907 1.00 98.19 94 PRO A CA 1
ATOM 722 C C . PRO A 1 94 ? -14.990 -10.333 14.591 1.00 98.19 94 PRO A C 1
ATOM 724 O O . PRO A 1 94 ? -14.219 -11.148 14.094 1.00 98.19 94 PRO A O 1
ATOM 727 N N . ILE A 1 95 ? -15.203 -9.124 14.052 1.00 98.69 95 ILE A N 1
ATOM 728 C CA . ILE A 1 95 ? -14.592 -8.676 12.798 1.00 98.69 95 ILE A CA 1
ATOM 729 C C . ILE A 1 95 ? -13.410 -7.750 13.088 1.00 98.69 95 ILE A C 1
ATOM 731 O O . ILE A 1 95 ? -13.579 -6.676 13.674 1.00 98.69 95 ILE A O 1
ATOM 735 N N . LEU A 1 96 ? -12.226 -8.131 12.611 1.00 98.88 96 LEU A N 1
ATOM 736 C CA . LEU A 1 96 ? -10.978 -7.387 12.780 1.00 98.88 96 LEU A CA 1
ATOM 737 C C . LEU A 1 96 ? -10.452 -6.909 11.427 1.00 98.88 96 LEU A C 1
ATOM 739 O O . LEU A 1 96 ? -10.306 -7.692 10.490 1.00 98.88 96 LEU A O 1
ATOM 743 N N . ILE A 1 97 ? -10.115 -5.623 11.337 1.00 98.88 97 ILE A N 1
ATOM 744 C CA . ILE A 1 97 ? -9.466 -5.023 10.167 1.00 98.88 97 ILE A CA 1
ATOM 745 C C . ILE A 1 97 ? -8.147 -4.402 10.620 1.00 98.88 97 ILE A C 1
ATOM 747 O O . ILE A 1 97 ? -8.124 -3.289 11.146 1.00 98.88 97 ILE A O 1
ATOM 751 N N . ASP A 1 98 ? -7.043 -5.108 10.408 1.00 98.81 98 ASP A N 1
ATOM 752 C CA . ASP A 1 98 ? -5.703 -4.622 10.732 1.00 98.81 98 ASP A CA 1
ATOM 753 C C . ASP A 1 98 ? -5.085 -3.884 9.542 1.00 98.81 98 ASP A C 1
ATOM 755 O O . ASP A 1 98 ? -4.860 -4.475 8.494 1.00 98.81 98 ASP A O 1
ATOM 759 N N . LEU A 1 99 ? -4.794 -2.592 9.682 1.00 98.69 99 LEU A N 1
ATOM 760 C CA . LEU A 1 99 ? -4.147 -1.785 8.639 1.00 98.69 99 LEU A CA 1
ATOM 761 C C . LEU A 1 99 ? -2.611 -1.843 8.706 1.00 98.69 99 LEU A C 1
ATOM 763 O O . LEU A 1 99 ? -1.931 -1.290 7.831 1.00 98.69 99 LEU A O 1
ATOM 767 N N . SER A 1 100 ? -2.055 -2.476 9.741 1.00 98.12 100 SER A N 1
ATOM 768 C CA . SER A 1 100 ? -0.620 -2.672 9.917 1.00 98.12 100 SER A CA 1
ATOM 769 C C . SER A 1 100 ? -0.074 -3.754 8.968 1.00 98.12 100 SER A C 1
ATOM 771 O O . SER A 1 100 ? -0.767 -4.215 8.062 1.00 98.12 100 SER A O 1
ATOM 773 N N . ALA A 1 101 ? 1.207 -4.103 9.120 1.00 97.94 101 ALA A N 1
ATOM 774 C CA . ALA A 1 101 ? 1.850 -5.159 8.336 1.00 97.94 101 ALA A CA 1
ATOM 775 C C . ALA A 1 101 ? 1.837 -6.532 9.026 1.00 97.94 101 ALA A C 1
ATOM 777 O O . ALA A 1 101 ? 2.301 -7.501 8.430 1.00 97.94 101 ALA A O 1
ATOM 778 N N . ASP A 1 102 ? 1.323 -6.599 10.252 1.00 98.44 102 ASP A N 1
ATOM 779 C CA . ASP A 1 102 ? 1.562 -7.684 11.200 1.00 98.44 102 ASP A CA 1
ATOM 780 C C . ASP A 1 102 ? 1.072 -9.031 10.658 1.00 98.44 102 ASP A C 1
ATOM 782 O O . ASP A 1 102 ? 1.834 -9.988 10.599 1.00 98.44 102 ASP A O 1
ATOM 786 N N . PHE A 1 103 ? -0.151 -9.072 10.126 1.00 98.56 103 PHE A N 1
ATOM 787 C CA . PHE A 1 103 ? -0.774 -10.312 9.647 1.00 98.56 103 PHE A CA 1
ATOM 788 C C . PHE A 1 103 ? -0.944 -10.380 8.123 1.00 98.56 103 PHE A C 1
ATOM 790 O O . PHE A 1 103 ? -1.790 -11.117 7.614 1.00 98.56 103 PHE A O 1
ATOM 797 N N . ARG A 1 104 ? -0.167 -9.590 7.369 1.00 98.56 104 ARG A N 1
ATOM 798 C CA . ARG A 1 104 ? -0.265 -9.551 5.898 1.00 98.56 104 ARG A CA 1
ATOM 799 C C . ARG A 1 104 ? 0.307 -10.791 5.226 1.00 98.56 104 ARG A C 1
ATOM 801 O O . ARG A 1 104 ? -0.258 -11.251 4.237 1.00 98.56 104 ARG A O 1
ATOM 808 N N . LEU A 1 105 ? 1.450 -11.254 5.727 1.00 98.31 105 LEU A N 1
ATOM 809 C CA . LEU A 1 105 ? 2.216 -12.346 5.135 1.00 98.31 105 LEU A CA 1
ATOM 810 C C . LEU A 1 105 ? 1.762 -13.688 5.700 1.00 98.31 105 LEU A C 1
ATOM 812 O O . LEU A 1 105 ? 1.380 -13.784 6.866 1.00 98.31 105 LEU A O 1
ATOM 816 N N . LYS A 1 106 ? 1.819 -14.734 4.879 1.00 97.50 106 LYS A N 1
ATOM 817 C CA . LYS A 1 106 ? 1.568 -16.113 5.321 1.00 97.50 106 LYS A CA 1
ATOM 818 C C . LYS A 1 106 ? 2.866 -16.858 5.600 1.00 97.50 106 LYS A C 1
ATOM 820 O O . LYS A 1 106 ? 2.913 -17.701 6.488 1.00 97.50 106 LYS A O 1
ATOM 825 N N . ASP A 1 107 ? 3.895 -16.559 4.820 1.00 96.94 107 ASP A N 1
ATOM 826 C CA . ASP A 1 107 ? 5.218 -17.151 4.926 1.00 96.94 107 ASP A CA 1
ATOM 827 C C . ASP A 1 107 ? 6.009 -16.512 6.083 1.00 96.94 107 ASP A C 1
ATOM 829 O O . ASP A 1 107 ? 6.340 -15.320 6.064 1.00 96.94 107 ASP A O 1
ATOM 833 N N . LEU A 1 108 ? 6.303 -17.321 7.105 1.00 97.19 108 LEU A N 1
ATOM 834 C CA . LEU A 1 108 ? 7.043 -16.895 8.293 1.00 97.19 108 LEU A CA 1
ATOM 835 C C . LEU A 1 108 ? 8.493 -16.517 7.972 1.00 97.19 108 LEU A C 1
ATOM 837 O O . LEU A 1 108 ? 9.008 -15.559 8.548 1.00 97.19 108 LEU A O 1
ATOM 841 N N . ASP A 1 109 ? 9.150 -17.224 7.053 1.00 96.94 109 ASP A N 1
ATOM 842 C CA . ASP A 1 109 ? 10.532 -16.921 6.675 1.00 96.94 109 ASP A CA 1
ATOM 843 C C . ASP A 1 109 ? 10.595 -15.608 5.895 1.00 96.94 109 ASP A C 1
ATOM 845 O O . ASP A 1 109 ? 11.493 -14.780 6.100 1.00 96.94 109 ASP A O 1
ATOM 849 N N . LEU A 1 110 ? 9.590 -15.363 5.052 1.00 95.62 110 LEU A N 1
ATOM 850 C CA . LEU A 1 110 ? 9.443 -14.090 4.366 1.00 95.62 110 LEU A CA 1
ATOM 851 C C . LEU A 1 110 ? 9.164 -12.952 5.354 1.00 95.62 110 LEU A C 1
ATOM 853 O O . LEU A 1 110 ? 9.778 -11.891 5.239 1.00 95.62 110 LEU A O 1
ATOM 857 N N . TYR A 1 111 ? 8.304 -13.162 6.353 1.00 97.94 111 TYR A N 1
ATOM 858 C CA . TYR A 1 111 ? 8.100 -12.180 7.418 1.00 97.94 111 TYR A CA 1
ATOM 859 C C . TYR A 1 111 ? 9.411 -11.891 8.161 1.00 97.94 111 TYR A C 1
ATOM 861 O O . TYR A 1 111 ? 9.827 -10.730 8.243 1.00 97.94 111 TYR A O 1
ATOM 869 N N . ARG A 1 112 ? 10.120 -12.941 8.601 1.00 97.25 112 ARG A N 1
ATOM 870 C CA . ARG A 1 112 ? 11.405 -12.846 9.308 1.00 97.25 112 ARG A CA 1
ATOM 871 C C . ARG A 1 112 ? 12.421 -12.008 8.546 1.00 97.25 112 ARG A C 1
ATOM 873 O O . ARG A 1 112 ? 13.065 -11.139 9.131 1.00 97.25 112 ARG A O 1
ATOM 880 N N . LYS A 1 113 ? 12.519 -12.209 7.231 1.00 96.31 113 LYS A N 1
ATOM 881 C CA . LYS A 1 113 ? 13.444 -11.475 6.359 1.00 96.31 113 LYS A CA 1
ATOM 882 C C . LYS A 1 113 ? 13.233 -9.956 6.375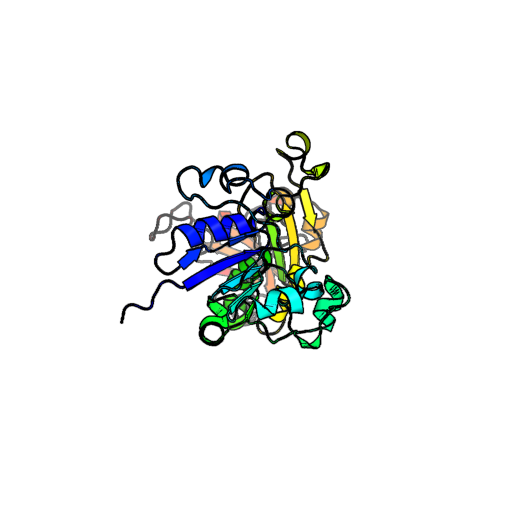 1.00 96.31 113 LYS A C 1
ATOM 884 O O . LYS A 1 113 ? 14.210 -9.217 6.280 1.00 96.31 113 LYS A O 1
ATOM 889 N N . TYR A 1 114 ? 11.989 -9.481 6.439 1.00 96.44 114 TYR A N 1
ATOM 890 C CA . TYR A 1 114 ? 11.675 -8.052 6.276 1.00 96.44 114 TYR A CA 1
ATOM 891 C C . TYR A 1 114 ? 11.291 -7.335 7.571 1.00 96.44 114 TYR A C 1
ATOM 893 O O . TYR A 1 114 ? 11.417 -6.109 7.635 1.00 96.44 114 TYR A O 1
ATOM 901 N N . TYR A 1 115 ? 10.830 -8.075 8.577 1.00 96.25 115 TYR A N 1
ATOM 902 C CA . TYR A 1 115 ? 10.253 -7.526 9.804 1.00 96.25 115 TYR A CA 1
ATOM 903 C C . TYR A 1 115 ? 10.889 -8.092 11.087 1.00 96.25 115 TYR A C 1
ATOM 905 O O . TYR A 1 115 ? 10.668 -7.534 12.159 1.00 96.25 115 TYR A O 1
ATOM 913 N N . GLY A 1 116 ? 11.720 -9.138 10.996 1.00 96.44 116 GLY A N 1
ATOM 914 C CA . GLY A 1 116 ? 12.254 -9.858 12.158 1.00 96.44 116 GLY A CA 1
ATOM 915 C C . GLY A 1 116 ? 11.282 -10.918 12.688 1.00 96.44 116 GLY A C 1
ATOM 916 O O . GLY A 1 116 ? 10.333 -11.292 12.005 1.00 96.44 116 GLY A O 1
ATOM 917 N N . GLU A 1 117 ? 11.518 -11.442 13.891 1.00 97.06 117 GLU A N 1
ATOM 918 C CA . GLU A 1 117 ? 10.667 -12.498 14.461 1.00 97.06 117 GLU A CA 1
ATOM 919 C C . GLU A 1 117 ? 9.210 -12.041 14.620 1.00 97.06 117 GLU A C 1
ATOM 921 O O . GLU A 1 117 ? 8.929 -10.976 15.175 1.00 97.06 117 GLU A O 1
ATOM 926 N N . HIS A 1 118 ? 8.269 -12.870 14.160 1.00 98.12 118 HIS A N 1
ATOM 927 C CA . HIS A 1 118 ? 6.852 -12.638 14.415 1.00 98.12 118 HIS A CA 1
ATOM 928 C C . HIS A 1 118 ? 6.520 -13.103 15.843 1.00 98.12 118 HIS A C 1
ATOM 930 O O . HIS A 1 118 ? 6.822 -14.249 16.174 1.00 98.12 118 HIS A O 1
ATOM 936 N N . PRO A 1 119 ? 5.875 -12.286 16.697 1.00 97.69 119 PRO A N 1
ATOM 937 C CA . PRO A 1 119 ? 5.591 -12.680 18.082 1.00 97.69 119 PRO A CA 1
ATOM 938 C C . PRO A 1 119 ? 4.504 -13.760 18.193 1.00 97.69 119 PRO A C 1
ATOM 940 O O . PRO A 1 119 ? 4.409 -14.422 19.219 1.00 97.69 119 PRO A O 1
ATOM 943 N N . ARG A 1 120 ? 3.680 -13.919 17.150 1.00 97.75 120 ARG A N 1
ATOM 944 C CA . ARG A 1 120 ? 2.526 -14.837 17.073 1.00 97.75 120 ARG A CA 1
ATOM 945 C C . ARG A 1 120 ? 2.479 -15.631 15.754 1.00 97.75 120 ARG A C 1
ATOM 947 O O . ARG A 1 120 ? 1.576 -15.410 14.944 1.00 97.75 120 ARG A O 1
ATOM 954 N N . PRO A 1 121 ? 3.523 -16.405 15.417 1.00 97.62 121 PRO A N 1
ATOM 955 C CA . PRO A 1 121 ? 3.653 -17.036 14.100 1.00 97.62 121 PRO A CA 1
ATOM 956 C C . PRO A 1 121 ? 2.485 -17.978 13.766 1.00 97.62 121 PRO A C 1
ATOM 958 O O . PRO A 1 121 ? 2.131 -18.126 12.602 1.00 97.62 121 PRO A O 1
ATOM 961 N N . GLU A 1 122 ? 1.837 -18.561 14.775 1.00 97.81 122 GLU A N 1
ATOM 962 C CA . GLU A 1 122 ? 0.677 -19.447 14.648 1.00 97.81 122 GLU A CA 1
ATOM 963 C C . GLU A 1 122 ? -0.586 -18.758 14.106 1.00 97.81 122 GLU A C 1
ATOM 965 O O . GLU A 1 122 ? -1.535 -19.425 13.695 1.00 97.81 122 GLU A O 1
ATOM 970 N N . LEU A 1 123 ? -0.615 -17.422 14.110 1.00 97.94 123 LEU A N 1
ATOM 971 C CA . LEU A 1 123 ? -1.722 -16.632 13.575 1.00 97.94 123 LEU A CA 1
ATOM 972 C C . LEU A 1 123 ? -1.512 -16.225 12.109 1.00 97.94 123 LEU A C 1
ATOM 974 O O . LEU A 1 123 ? -2.465 -15.779 11.459 1.00 97.94 123 LEU A O 1
ATOM 978 N N . LEU A 1 124 ? -0.301 -16.386 11.563 1.00 97.56 124 LEU A N 1
ATOM 979 C CA . LEU A 1 124 ? -0.040 -16.101 10.153 1.00 97.56 124 LEU A CA 1
ATOM 980 C C . LEU A 1 124 ? -0.874 -17.030 9.260 1.00 97.56 124 LEU A C 1
ATOM 982 O O . LEU A 1 124 ? -1.021 -18.223 9.514 1.00 97.56 124 LEU A O 1
ATOM 986 N N . GLY A 1 125 ? -1.481 -16.460 8.219 1.00 95.50 125 GLY A N 1
ATOM 987 C CA . GLY A 1 125 ? -2.411 -17.172 7.338 1.00 95.50 125 GLY A CA 1
ATOM 988 C C . GLY A 1 125 ? -3.870 -17.218 7.804 1.00 95.50 125 GLY A C 1
ATOM 989 O O . GLY A 1 125 ? -4.730 -17.535 6.978 1.00 95.50 125 GLY A O 1
ATOM 990 N N . ARG A 1 126 ? -4.179 -16.841 9.057 1.00 97.44 126 ARG A N 1
ATOM 991 C CA . ARG A 1 126 ? -5.574 -16.699 9.524 1.00 97.44 126 ARG A CA 1
ATOM 992 C C . ARG A 1 126 ? -6.263 -15.460 8.957 1.00 97.44 126 ARG A C 1
ATOM 994 O O . ARG A 1 126 ? -7.456 -15.502 8.680 1.00 97.44 126 ARG A O 1
ATOM 1001 N N . PHE A 1 127 ? -5.514 -14.378 8.762 1.00 98.56 127 PHE A N 1
ATOM 1002 C CA . PHE A 1 127 ? -6.028 -13.148 8.168 1.00 98.56 127 PHE A CA 1
ATOM 1003 C C . PHE A 1 127 ? -6.121 -13.271 6.643 1.00 98.56 127 PHE A C 1
ATOM 1005 O O . PHE A 1 127 ? -5.246 -13.831 5.973 1.00 98.56 127 PHE A O 1
ATOM 1012 N N . VAL A 1 128 ? -7.184 -12.712 6.068 1.00 98.69 128 VAL A N 1
ATOM 1013 C CA . VAL A 1 128 ? -7.318 -12.574 4.616 1.00 98.69 128 VAL A CA 1
ATOM 1014 C C . VAL A 1 128 ? -6.710 -11.244 4.181 1.00 98.69 128 VAL A C 1
ATOM 1016 O O . VAL A 1 128 ? -7.110 -10.180 4.648 1.00 98.69 128 VAL A O 1
ATOM 1019 N N . TYR A 1 129 ? -5.742 -11.305 3.265 1.00 98.75 129 TYR A N 1
ATOM 1020 C CA . TYR A 1 129 ? -5.129 -10.124 2.661 1.00 98.75 129 TYR A CA 1
ATOM 1021 C C . TYR A 1 129 ? -6.185 -9.305 1.904 1.00 98.75 129 TYR A C 1
ATOM 1023 O O . TYR A 1 129 ? -6.827 -9.799 0.972 1.00 98.75 129 TYR A O 1
ATOM 1031 N N . ALA A 1 130 ? -6.391 -8.058 2.323 1.00 98.25 130 ALA A N 1
ATOM 1032 C CA . ALA A 1 130 ? -7.505 -7.220 1.899 1.00 98.25 130 ALA A CA 1
ATOM 1033 C C . ALA A 1 130 ? -7.221 -6.520 0.562 1.00 98.25 130 ALA A C 1
ATOM 1035 O O . ALA A 1 130 ? -7.051 -5.302 0.494 1.00 98.25 130 ALA A O 1
ATOM 1036 N N . LEU A 1 131 ? -7.194 -7.314 -0.510 1.00 98.44 131 LEU A N 1
ATOM 1037 C CA . LEU A 1 131 ? -7.154 -6.845 -1.894 1.00 98.44 131 LEU A CA 1
ATOM 1038 C C . LEU A 1 131 ? -8.341 -7.447 -2.671 1.00 98.44 131 LEU A C 1
ATOM 1040 O O . LEU A 1 131 ? -8.233 -8.567 -3.185 1.00 98.44 131 LEU A O 1
ATOM 1044 N N . PRO A 1 132 ? -9.500 -6.760 -2.710 1.00 98.19 132 PRO A N 1
ATOM 1045 C CA . PRO A 1 132 ? -10.745 -7.315 -3.238 1.00 98.19 132 PRO A CA 1
ATOM 1046 C C . PRO A 1 132 ? -10.661 -7.835 -4.673 1.00 98.19 132 PRO A C 1
ATOM 1048 O O . PRO A 1 132 ? -11.287 -8.838 -4.988 1.00 98.19 132 PRO A O 1
ATOM 1051 N N . GLU A 1 133 ? -9.874 -7.213 -5.544 1.00 97.81 133 GLU A N 1
ATOM 1052 C CA . GLU A 1 133 ? -9.694 -7.637 -6.935 1.00 97.81 133 GLU A CA 1
ATOM 1053 C C . GLU A 1 133 ? -9.117 -9.057 -7.052 1.00 97.81 133 GLU A C 1
ATOM 1055 O O . GLU A 1 133 ? -9.398 -9.749 -8.029 1.00 97.81 133 GLU A O 1
ATOM 1060 N N . LEU A 1 134 ? -8.348 -9.503 -6.052 1.00 96.75 134 LEU A N 1
ATOM 1061 C CA . LEU A 1 134 ? -7.712 -10.823 -6.018 1.00 96.75 134 LEU A CA 1
ATOM 1062 C C . LEU A 1 134 ? -8.446 -11.796 -5.088 1.00 96.75 134 LEU A C 1
ATOM 1064 O O . LEU A 1 134 ? -8.534 -12.985 -5.386 1.00 96.75 134 LEU A O 1
ATOM 1068 N N . TYR A 1 135 ? -8.966 -11.306 -3.959 1.00 97.94 135 TYR A N 1
ATOM 1069 C CA . TYR A 1 135 ? -9.443 -12.152 -2.861 1.00 97.94 135 TYR A CA 1
ATOM 1070 C C . TYR A 1 135 ? -10.912 -11.928 -2.481 1.00 97.94 135 TYR A C 1
ATOM 1072 O O . TYR A 1 135 ? -11.310 -12.328 -1.390 1.00 97.94 135 TYR A O 1
ATOM 1080 N N . ARG A 1 136 ? -11.735 -11.342 -3.369 1.00 98.19 136 ARG A N 1
ATOM 1081 C CA . ARG A 1 136 ? -13.166 -11.057 -3.125 1.00 98.19 136 ARG A CA 1
ATOM 1082 C C . ARG A 1 136 ? -13.919 -12.205 -2.463 1.00 98.19 136 ARG A C 1
ATOM 1084 O O . ARG A 1 136 ? -14.603 -11.974 -1.477 1.00 98.19 136 ARG A O 1
ATOM 1091 N N . GLU A 1 137 ? -13.795 -13.417 -2.999 1.00 97.94 137 GLU A N 1
ATOM 1092 C CA . GLU A 1 137 ? -14.546 -14.570 -2.489 1.00 97.94 137 GLU A CA 1
ATOM 1093 C C . GLU A 1 137 ? -14.126 -14.932 -1.064 1.00 97.94 137 GLU A C 1
ATOM 1095 O O . GLU A 1 137 ? -14.978 -15.097 -0.202 1.00 97.94 137 GLU A O 1
ATOM 1100 N N . ARG A 1 138 ? -12.820 -14.917 -0.773 1.00 97.50 138 ARG A N 1
ATOM 1101 C CA . ARG A 1 138 ? -12.311 -15.152 0.587 1.00 97.50 138 ARG A CA 1
ATOM 1102 C C . ARG A 1 138 ? -12.725 -14.046 1.558 1.00 97.50 138 ARG A C 1
ATOM 1104 O O . ARG A 1 138 ? -12.943 -14.325 2.725 1.00 97.50 138 ARG A O 1
ATOM 1111 N N . LEU A 1 139 ? -12.823 -12.801 1.087 1.00 98.44 139 LEU A N 1
ATOM 1112 C CA . LEU A 1 139 ? -13.214 -11.655 1.913 1.00 98.44 139 LEU A CA 1
ATOM 1113 C C . LEU A 1 139 ? -14.697 -11.665 2.304 1.00 98.44 139 LEU A C 1
ATOM 1115 O O . LEU A 1 139 ? -15.038 -11.070 3.318 1.00 98.44 139 LEU A O 1
ATOM 1119 N N . LYS A 1 140 ? -15.576 -12.337 1.547 1.00 97.81 140 LYS A N 1
ATOM 1120 C CA . LYS A 1 140 ? -16.998 -12.475 1.919 1.00 97.81 140 LYS A CA 1
ATOM 1121 C C . LYS A 1 140 ? -17.193 -13.261 3.217 1.00 97.81 140 LYS A C 1
ATOM 1123 O O . LYS A 1 140 ? -18.170 -13.031 3.917 1.00 97.81 140 LYS A O 1
ATOM 1128 N N . GLU A 1 141 ? -16.274 -14.179 3.499 1.00 96.94 141 GLU A N 1
ATOM 1129 C CA . GLU A 1 141 ? -16.306 -15.091 4.647 1.00 96.94 141 GLU A CA 1
ATOM 1130 C C . GLU A 1 141 ? -15.269 -14.707 5.717 1.00 96.94 141 GLU A C 1
ATOM 1132 O O . GLU A 1 141 ? -15.122 -15.400 6.720 1.00 96.94 141 GLU A O 1
ATOM 1137 N N . ALA A 1 142 ? -14.504 -13.632 5.497 1.00 98.00 142 ALA A N 1
ATOM 1138 C CA . ALA A 1 142 ? -13.406 -13.254 6.371 1.00 98.00 142 ALA A CA 1
ATOM 1139 C C . ALA A 1 142 ? -13.895 -12.432 7.563 1.00 98.00 142 ALA A C 1
ATOM 1141 O O . ALA A 1 142 ? -14.294 -11.279 7.408 1.00 98.00 142 ALA A O 1
ATOM 1142 N N . ASP A 1 143 ? -13.725 -12.981 8.760 1.00 98.50 143 ASP A N 1
ATOM 1143 C CA . ASP A 1 143 ? -13.838 -12.202 9.992 1.00 98.50 143 ASP A CA 1
ATOM 1144 C C . ASP A 1 143 ? -12.584 -11.343 10.213 1.00 98.50 143 ASP A C 1
ATOM 1146 O O . ASP A 1 143 ? -12.662 -10.209 10.684 1.00 98.50 143 ASP A O 1
ATOM 1150 N N . TRP A 1 144 ? -11.404 -11.854 9.844 1.00 98.69 144 TRP A N 1
ATOM 1151 C CA . TRP A 1 144 ? -10.117 -11.198 10.089 1.00 98.69 144 TRP A CA 1
ATOM 1152 C C . TRP A 1 144 ? -9.434 -10.808 8.780 1.00 98.69 144 TRP A C 1
ATOM 1154 O O . TRP A 1 144 ? -9.098 -11.651 7.944 1.00 98.69 144 TRP A O 1
ATOM 1164 N N . MET A 1 145 ? -9.206 -9.509 8.607 1.00 98.75 145 MET A N 1
ATOM 1165 C CA . MET A 1 145 ? -8.701 -8.907 7.377 1.00 98.75 145 MET A CA 1
ATOM 1166 C C . MET A 1 145 ? -7.420 -8.118 7.638 1.00 98.75 145 MET A C 1
ATOM 1168 O O . MET A 1 145 ? -7.368 -7.286 8.543 1.00 98.75 145 MET A O 1
ATOM 1172 N N . ALA A 1 146 ? -6.398 -8.355 6.818 1.00 98.69 146 ALA A N 1
ATOM 1173 C CA . ALA A 1 146 ? -5.140 -7.616 6.849 1.00 98.69 146 ALA A CA 1
ATOM 1174 C C . ALA A 1 146 ? -5.091 -6.634 5.670 1.00 98.69 146 ALA A C 1
ATOM 1176 O O . ALA A 1 146 ? -4.961 -7.031 4.511 1.00 98.69 146 ALA A O 1
ATOM 1177 N N . GLY A 1 147 ? -5.212 -5.344 5.967 1.00 98.19 147 GLY A N 1
ATOM 1178 C CA . GLY A 1 147 ? -5.084 -4.232 5.036 1.00 98.19 147 GLY A CA 1
ATOM 1179 C C . GLY A 1 147 ? -3.739 -4.254 4.321 1.00 98.19 147 GLY A C 1
ATOM 1180 O O . GLY A 1 147 ? -2.694 -4.234 4.966 1.00 98.19 147 GLY A O 1
ATOM 1181 N N . ALA A 1 148 ? -3.768 -4.268 2.990 1.00 97.88 148 ALA A N 1
ATOM 1182 C CA . ALA A 1 148 ? -2.580 -4.283 2.145 1.00 97.88 148 ALA A CA 1
ATOM 1183 C C . ALA A 1 148 ? -1.719 -3.013 2.293 1.00 97.88 148 ALA A C 1
ATOM 1185 O O . ALA A 1 148 ? -2.219 -1.910 2.538 1.00 97.88 148 ALA A O 1
ATOM 1186 N N . GLY A 1 149 ? -0.405 -3.146 2.094 1.00 97.88 149 GLY A N 1
ATOM 1187 C CA . GLY A 1 149 ? 0.499 -2.002 2.024 1.00 97.88 149 GLY A CA 1
ATOM 1188 C C . GLY A 1 149 ? 0.238 -1.144 0.789 1.00 97.88 149 GLY A C 1
ATOM 1189 O O . GLY A 1 149 ? 0.089 -1.661 -0.308 1.00 97.88 149 GLY A O 1
ATOM 1190 N N . CYS A 1 150 ? 0.268 0.183 0.922 1.00 97.50 150 CYS A N 1
ATOM 1191 C CA . CYS A 1 150 ? -0.085 1.094 -0.175 1.00 97.50 150 CYS A CA 1
ATOM 1192 C C . CYS A 1 150 ? 0.736 0.878 -1.467 1.00 97.50 150 CYS A C 1
ATOM 1194 O O . CYS A 1 150 ? 0.161 0.796 -2.553 1.00 97.50 150 CYS A O 1
ATOM 1196 N N . ASN A 1 151 ? 2.065 0.718 -1.367 1.00 97.50 151 ASN A N 1
ATOM 1197 C CA . ASN A 1 151 ? 2.888 0.408 -2.546 1.00 97.50 151 ASN A CA 1
ATOM 1198 C C . ASN A 1 151 ? 2.642 -1.018 -3.059 1.00 97.50 151 ASN A C 1
ATOM 1200 O O . ASN A 1 151 ? 2.740 -1.243 -4.264 1.00 97.50 151 ASN A O 1
ATOM 1204 N N . ALA A 1 152 ? 2.333 -1.968 -2.165 1.00 98.00 152 ALA A N 1
ATOM 1205 C CA . ALA A 1 152 ? 1.998 -3.335 -2.551 1.00 98.00 152 ALA A CA 1
ATOM 1206 C C . ALA A 1 152 ? 0.697 -3.350 -3.360 1.00 98.00 152 ALA A C 1
ATOM 1208 O O . ALA A 1 152 ? 0.699 -3.878 -4.462 1.00 98.00 152 ALA A O 1
ATOM 1209 N N . THR A 1 153 ? -0.359 -2.671 -2.899 1.00 98.44 153 THR A N 1
ATOM 1210 C CA . THR A 1 153 ? -1.627 -2.510 -3.625 1.00 98.44 153 THR A CA 1
ATOM 1211 C C . THR A 1 153 ? -1.410 -1.957 -5.031 1.00 98.44 153 THR A C 1
ATOM 1213 O O . THR A 1 153 ? -1.850 -2.572 -5.998 1.00 98.44 153 THR A O 1
ATOM 1216 N N . ALA A 1 154 ? -0.697 -0.831 -5.165 1.00 96.69 154 ALA A N 1
ATOM 1217 C CA . ALA A 1 154 ? -0.441 -0.221 -6.472 1.00 96.69 154 ALA A CA 1
ATOM 1218 C C . ALA A 1 154 ? 0.325 -1.171 -7.411 1.00 96.69 154 ALA A C 1
ATOM 1220 O O . ALA A 1 154 ? -0.029 -1.319 -8.578 1.00 96.69 154 ALA A O 1
ATOM 1221 N N . THR A 1 155 ? 1.346 -1.850 -6.884 1.00 95.81 155 THR A N 1
ATOM 1222 C CA . THR A 1 155 ? 2.185 -2.781 -7.651 1.00 95.81 155 THR A CA 1
ATOM 1223 C C . THR A 1 155 ? 1.416 -4.038 -8.059 1.00 95.81 155 THR A C 1
ATOM 1225 O O . THR A 1 155 ? 1.479 -4.453 -9.213 1.00 95.81 155 THR A O 1
ATOM 1228 N N . LEU A 1 156 ? 0.659 -4.632 -7.133 1.00 97.12 156 LEU A N 1
ATOM 1229 C CA . LEU A 1 156 ? -0.134 -5.836 -7.366 1.00 97.12 156 LEU A CA 1
ATOM 1230 C C . LEU A 1 156 ? -1.212 -5.585 -8.415 1.00 97.12 156 LEU A C 1
ATOM 1232 O O . LEU A 1 156 ? -1.306 -6.353 -9.365 1.00 97.12 156 LEU A O 1
ATOM 1236 N N . LEU A 1 157 ? -1.974 -4.496 -8.302 1.00 94.75 157 LEU A N 1
ATOM 1237 C CA . LEU A 1 157 ? -3.012 -4.176 -9.285 1.00 94.75 157 LEU A CA 1
ATOM 1238 C C . LEU A 1 157 ? -2.433 -3.920 -10.686 1.00 94.75 157 LEU A C 1
ATOM 1240 O O . LEU A 1 157 ? -3.066 -4.284 -11.673 1.00 94.75 157 LEU A O 1
ATOM 1244 N N . GLY A 1 158 ? -1.225 -3.352 -10.778 1.00 88.69 158 GLY A N 1
ATOM 1245 C CA . GLY A 1 158 ? -0.539 -3.142 -12.054 1.00 88.69 158 GLY A CA 1
ATOM 1246 C C . GLY A 1 158 ? 0.034 -4.420 -12.682 1.00 88.69 158 GLY A C 1
ATOM 1247 O O . GLY A 1 158 ? -0.050 -4.595 -13.894 1.00 88.69 158 GLY A O 1
ATOM 1248 N N . LEU A 1 159 ? 0.613 -5.322 -11.880 1.00 90.56 159 LEU A N 1
ATOM 1249 C CA . LEU A 1 159 ? 1.365 -6.482 -12.386 1.00 90.56 159 LEU A CA 1
ATOM 1250 C C . LEU A 1 159 ? 0.570 -7.790 -12.421 1.00 90.56 159 LEU A C 1
ATOM 1252 O O . LEU A 1 159 ? 0.825 -8.636 -13.279 1.00 90.56 159 LEU A O 1
ATOM 1256 N N . TYR A 1 160 ? -0.383 -7.977 -11.507 1.00 93.69 160 TYR A N 1
ATOM 1257 C CA . TYR A 1 160 ? -1.148 -9.218 -11.387 1.00 93.69 160 TYR A CA 1
ATOM 1258 C C . TYR A 1 160 ? -1.801 -9.674 -12.705 1.00 93.69 160 TYR A C 1
ATOM 1260 O O . TYR A 1 160 ? -1.603 -10.838 -13.066 1.00 93.69 160 TYR A O 1
ATOM 1268 N N . PRO A 1 161 ? -2.532 -8.827 -13.467 1.00 85.00 161 PRO A N 1
ATOM 1269 C CA . PRO A 1 161 ? -3.139 -9.268 -14.724 1.00 85.00 161 PRO A CA 1
ATOM 1270 C C . PRO A 1 161 ? -2.101 -9.662 -15.785 1.00 85.00 161 PRO A C 1
ATOM 1272 O O . PRO A 1 161 ? -2.335 -10.617 -16.523 1.00 85.00 161 PRO A O 1
ATOM 1275 N N . LEU A 1 162 ? -0.945 -8.988 -15.830 1.00 84.06 162 LEU A N 1
ATOM 1276 C CA . LEU A 1 162 ? 0.120 -9.274 -16.799 1.00 84.06 162 LEU A CA 1
ATOM 1277 C C . LEU A 1 162 ? 0.754 -10.645 -16.543 1.00 84.06 162 LEU A C 1
ATOM 1279 O O . LEU A 1 162 ? 0.966 -11.417 -17.474 1.00 84.06 162 LEU A O 1
ATOM 1283 N N . LEU A 1 163 ? 1.008 -10.972 -15.275 1.00 86.06 163 LEU A N 1
ATOM 1284 C CA . LEU A 1 163 ? 1.557 -12.270 -14.879 1.00 86.06 163 LEU A CA 1
ATOM 1285 C C . LEU A 1 163 ? 0.527 -13.390 -15.013 1.00 86.06 163 LEU A C 1
ATOM 1287 O O . LEU A 1 163 ? 0.848 -14.456 -15.528 1.00 86.06 163 LEU A O 1
ATOM 1291 N N . LYS A 1 164 ? -0.727 -13.144 -14.614 1.00 86.19 164 LYS A N 1
ATOM 1292 C CA . LYS A 1 164 ? -1.817 -14.114 -14.782 1.00 86.19 164 LYS A CA 1
ATOM 1293 C C . LYS A 1 164 ? -2.069 -14.448 -16.256 1.00 86.19 164 LYS A C 1
ATOM 1295 O O . LYS A 1 164 ? -2.396 -15.589 -16.563 1.00 86.19 164 LYS A O 1
ATOM 1300 N N . GLY A 1 165 ? -1.929 -13.466 -17.146 1.00 80.44 165 GLY A N 1
ATOM 1301 C CA . GLY A 1 165 ? -2.084 -13.635 -18.591 1.00 80.44 165 GLY A CA 1
ATOM 1302 C C . GLY A 1 165 ? -0.834 -14.133 -19.322 1.00 80.44 165 GLY A C 1
ATOM 1303 O O . GLY A 1 165 ? -0.897 -14.292 -20.535 1.00 80.44 165 GLY A O 1
ATOM 1304 N N . GLY A 1 166 ? 0.293 -14.348 -18.632 1.00 79.38 166 GLY A N 1
ATOM 1305 C CA . GLY A 1 166 ? 1.546 -14.776 -19.267 1.00 79.38 166 GLY A CA 1
ATOM 1306 C C . GLY A 1 166 ? 2.165 -13.735 -20.209 1.00 79.38 166 GLY A C 1
ATOM 1307 O O . GLY A 1 166 ? 2.884 -14.098 -21.131 1.00 79.38 166 GLY A O 1
ATOM 1308 N N . VAL A 1 167 ? 1.875 -12.446 -20.002 1.00 79.56 167 VAL A N 1
ATOM 1309 C CA . VAL A 1 167 ? 2.311 -11.348 -20.884 1.00 79.56 167 VAL A CA 1
ATOM 1310 C C . VAL A 1 167 ? 3.781 -10.987 -20.658 1.00 79.56 167 VAL A C 1
ATOM 1312 O O . VAL A 1 167 ? 4.473 -10.559 -21.579 1.00 79.56 167 VAL A O 1
ATOM 1315 N N . LEU A 1 168 ? 4.265 -11.122 -19.420 1.00 73.44 168 LEU A N 1
ATOM 1316 C CA . LEU A 1 168 ? 5.637 -10.762 -19.071 1.00 73.44 168 LEU A CA 1
ATOM 1317 C C . LEU A 1 168 ? 6.605 -11.897 -19.389 1.00 73.44 168 LEU A C 1
ATOM 1319 O O . LEU A 1 168 ? 6.358 -13.058 -19.065 1.00 73.44 168 LEU A O 1
ATOM 1323 N N . LYS A 1 169 ? 7.757 -11.530 -19.949 1.00 75.44 169 LYS A N 1
ATOM 1324 C CA . LYS A 1 169 ? 8.882 -12.449 -20.105 1.00 75.44 169 LYS A CA 1
ATOM 1325 C C . LYS A 1 169 ? 9.451 -12.877 -18.749 1.00 75.44 169 LYS A C 1
ATOM 1327 O O . LYS A 1 169 ? 9.406 -12.091 -17.799 1.00 75.44 169 LYS A O 1
ATOM 1332 N N . PRO A 1 170 ? 10.070 -14.067 -18.673 1.00 74.06 170 PRO A N 1
ATOM 1333 C CA . PRO A 1 170 ? 10.863 -14.459 -17.516 1.00 74.06 170 PRO A CA 1
ATOM 1334 C C . PRO A 1 170 ? 11.999 -13.458 -17.256 1.00 74.06 170 PRO A C 1
ATOM 1336 O O . PRO A 1 170 ? 12.724 -13.086 -18.179 1.00 74.06 170 PRO A O 1
ATOM 1339 N N . GLY A 1 171 ? 12.161 -13.036 -16.002 1.00 79.31 171 GLY A N 1
ATOM 1340 C CA . GLY A 1 171 ? 13.223 -12.124 -15.579 1.00 79.31 171 GLY A CA 1
ATOM 1341 C C . GLY A 1 171 ? 12.820 -11.233 -14.398 1.00 79.31 171 GLY A C 1
ATOM 1342 O O . GLY A 1 171 ? 11.669 -11.281 -13.954 1.00 79.31 171 GLY A O 1
ATOM 1343 N N . PRO A 1 172 ? 13.760 -10.422 -13.882 1.00 83.38 172 PRO A N 1
ATOM 1344 C CA . PRO A 1 172 ? 13.493 -9.501 -12.785 1.00 83.38 172 PRO A CA 1
ATOM 1345 C C . PRO A 1 172 ? 12.564 -8.360 -13.215 1.00 83.38 172 PRO A C 1
ATOM 1347 O O . PRO A 1 172 ? 12.771 -7.717 -14.245 1.00 83.38 172 PRO A O 1
ATOM 1350 N N . ILE A 1 173 ? 11.571 -8.060 -12.379 1.00 84.75 173 ILE A N 1
ATOM 1351 C CA . ILE A 1 173 ? 10.667 -6.919 -12.550 1.00 84.75 173 ILE A CA 1
ATOM 1352 C C . ILE A 1 173 ? 11.141 -5.780 -11.648 1.00 84.75 173 ILE A C 1
ATOM 1354 O O . ILE A 1 173 ? 11.162 -5.907 -10.424 1.00 84.75 173 ILE A O 1
ATOM 1358 N N . PHE A 1 174 ? 11.485 -4.640 -12.243 1.00 87.44 174 PHE A N 1
ATOM 1359 C CA . PHE A 1 174 ? 11.904 -3.450 -11.503 1.00 87.44 174 PHE A CA 1
ATOM 1360 C C . PHE A 1 174 ? 10.745 -2.468 -11.363 1.00 87.44 174 PHE A C 1
ATOM 1362 O O . PHE A 1 174 ? 10.179 -1.998 -12.345 1.00 87.44 174 PHE A O 1
ATOM 1369 N N . VAL A 1 175 ? 10.409 -2.140 -10.123 1.00 88.19 175 VAL A N 1
ATOM 1370 C CA . VAL A 1 175 ? 9.290 -1.280 -9.758 1.00 88.19 175 VAL A CA 1
ATOM 1371 C C . VAL A 1 175 ? 9.829 -0.009 -9.113 1.00 88.19 175 VAL A C 1
ATOM 1373 O O . VAL A 1 175 ? 10.364 -0.043 -8.004 1.00 88.19 175 VAL A O 1
ATOM 1376 N N . THR A 1 176 ? 9.651 1.126 -9.790 1.00 91.81 176 THR A N 1
ATOM 1377 C CA . THR A 1 176 ? 9.917 2.447 -9.206 1.00 91.81 176 THR A CA 1
ATOM 1378 C C . THR A 1 176 ? 8.603 3.100 -8.796 1.00 91.81 176 THR A C 1
ATOM 1380 O O . THR A 1 176 ? 7.649 3.181 -9.569 1.00 91.81 176 THR A O 1
ATOM 1383 N N . LEU A 1 177 ? 8.551 3.548 -7.544 1.00 93.06 177 LEU A N 1
ATOM 1384 C CA . LEU A 1 177 ? 7.377 4.152 -6.929 1.00 93.06 177 LEU A CA 1
ATOM 1385 C C . LEU A 1 177 ? 7.693 5.602 -6.581 1.00 93.06 177 LEU A C 1
ATOM 1387 O O . LEU A 1 177 ? 8.528 5.860 -5.708 1.00 93.06 177 LEU A O 1
ATOM 1391 N N . LEU A 1 178 ? 6.994 6.545 -7.213 1.00 95.69 178 LEU A N 1
ATOM 1392 C CA . LEU A 1 178 ? 6.987 7.933 -6.756 1.00 95.69 178 LEU A CA 1
ATOM 1393 C C . LEU A 1 178 ? 5.902 8.086 -5.692 1.00 95.69 178 LEU A C 1
ATOM 1395 O O . LEU A 1 178 ? 4.712 8.082 -6.002 1.00 95.69 178 LEU A O 1
ATOM 1399 N N . ILE A 1 179 ? 6.321 8.190 -4.434 1.00 97.38 179 ILE A N 1
ATOM 1400 C CA . ILE A 1 179 ? 5.440 8.222 -3.263 1.00 97.38 179 ILE A CA 1
ATOM 1401 C C . ILE A 1 179 ? 5.324 9.635 -2.672 1.00 97.38 179 ILE A C 1
ATOM 1403 O O . ILE A 1 179 ? 5.965 10.595 -3.127 1.00 97.38 179 ILE A O 1
ATOM 1407 N N . SER A 1 180 ? 4.495 9.749 -1.637 1.00 97.81 180 SER A N 1
ATOM 1408 C CA . SER A 1 180 ? 4.174 10.990 -0.938 1.00 97.81 180 SER A CA 1
ATOM 1409 C C . SER A 1 180 ? 4.720 11.035 0.491 1.00 97.81 180 SER A C 1
ATOM 1411 O O . SER A 1 180 ? 5.152 10.025 1.050 1.00 97.81 180 SER A O 1
ATOM 1413 N N . THR A 1 181 ? 4.678 12.213 1.115 1.00 98.44 181 THR A N 1
ATOM 1414 C CA . THR A 1 181 ? 5.131 12.410 2.501 1.00 98.44 181 THR A CA 1
ATOM 1415 C C . THR A 1 181 ? 4.214 11.756 3.534 1.00 98.44 181 THR A C 1
ATOM 1417 O O . THR A 1 181 ? 4.715 11.223 4.523 1.00 98.44 181 THR A O 1
ATOM 1420 N N . SER A 1 182 ? 2.896 11.689 3.293 1.00 98.31 182 SER A N 1
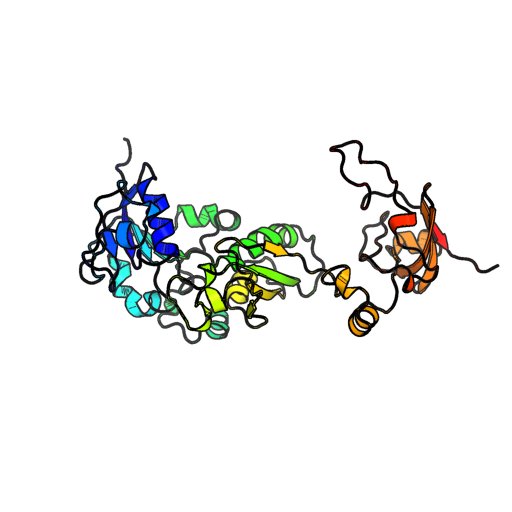ATOM 1421 C CA . SER A 1 182 ? 1.955 11.041 4.224 1.00 98.31 182 SER A CA 1
ATOM 1422 C C . SER A 1 182 ? 2.187 9.536 4.386 1.00 98.31 182 SER A C 1
ATOM 1424 O O . SER A 1 182 ? 1.691 8.949 5.345 1.00 98.31 182 SER A O 1
ATOM 1426 N N . ALA A 1 183 ? 2.929 8.898 3.473 1.00 97.50 183 ALA A N 1
ATOM 1427 C CA . ALA A 1 183 ? 3.279 7.481 3.567 1.00 97.50 183 ALA A CA 1
ATOM 1428 C C . ALA A 1 183 ? 4.130 7.155 4.811 1.00 97.50 183 ALA A C 1
ATOM 1430 O O . ALA A 1 183 ? 4.140 6.008 5.253 1.00 97.50 183 ALA A O 1
ATOM 1431 N N . ALA A 1 184 ? 4.812 8.151 5.393 1.00 97.00 184 ALA A N 1
ATOM 1432 C CA . ALA A 1 184 ? 5.582 7.999 6.628 1.00 97.00 184 ALA A CA 1
ATOM 1433 C C . ALA A 1 184 ? 4.720 8.050 7.909 1.00 97.00 184 ALA A C 1
ATOM 1435 O O . ALA A 1 184 ? 5.214 7.729 8.986 1.00 97.00 184 ALA A O 1
ATOM 1436 N N . GLY A 1 185 ? 3.438 8.414 7.805 1.00 96.62 185 GLY A N 1
ATOM 1437 C CA . GLY A 1 185 ? 2.554 8.595 8.957 1.00 96.62 185 GLY A CA 1
ATOM 1438 C C . GLY A 1 185 ? 2.625 9.997 9.570 1.00 96.62 185 GLY A C 1
ATOM 1439 O O . GLY A 1 185 ? 3.238 10.904 9.015 1.00 96.62 185 GLY A O 1
ATOM 1440 N N . ALA A 1 186 ? 1.931 10.171 10.698 1.00 96.56 186 ALA A N 1
ATOM 1441 C CA . ALA A 1 186 ? 1.706 11.474 11.332 1.00 96.56 186 ALA A CA 1
ATOM 1442 C C . ALA A 1 186 ? 2.800 11.900 12.323 1.00 96.56 186 ALA A C 1
ATOM 1444 O O . ALA A 1 186 ? 2.770 13.031 12.806 1.00 96.56 186 ALA A O 1
ATOM 1445 N N . GLU A 1 187 ? 3.731 11.005 12.654 1.00 96.56 187 GLU A N 1
ATOM 1446 C CA . GLU A 1 187 ? 4.785 11.296 13.621 1.00 96.56 187 GLU A CA 1
ATOM 1447 C C . GLU A 1 187 ? 5.884 12.146 12.960 1.00 96.56 187 GLU A C 1
ATOM 1449 O O . GLU A 1 187 ? 6.429 11.741 11.926 1.00 96.56 187 GLU A O 1
ATOM 1454 N N . PRO A 1 188 ? 6.213 13.330 13.504 1.00 97.00 188 PRO A N 1
ATOM 1455 C CA . PRO A 1 188 ? 7.261 14.165 12.944 1.00 97.00 188 PRO A CA 1
ATOM 1456 C C . PRO A 1 188 ? 8.655 13.568 13.180 1.00 97.00 188 PRO A C 1
ATOM 1458 O O . PRO A 1 188 ? 8.910 12.838 14.132 1.00 97.00 188 PRO A O 1
ATOM 1461 N N . SER A 1 189 ? 9.596 13.953 12.327 1.00 97.75 189 SER A N 1
ATOM 1462 C CA . SER A 1 189 ? 11.030 13.700 12.476 1.00 97.75 189 SER A CA 1
ATOM 1463 C C . SER A 1 189 ? 11.813 14.949 12.056 1.00 97.75 189 SER A C 1
ATOM 1465 O O . SER A 1 189 ? 11.258 15.794 11.347 1.00 97.75 189 SER A O 1
ATOM 1467 N N . PRO A 1 190 ? 13.110 15.073 12.399 1.00 98.06 190 PRO A N 1
ATOM 1468 C CA . PRO A 1 190 ? 13.941 16.160 11.874 1.00 98.06 190 PRO A CA 1
ATOM 1469 C C . PRO A 1 190 ? 13.867 16.257 10.342 1.00 98.06 190 PRO A C 1
ATOM 1471 O O . PRO A 1 190 ? 13.725 17.335 9.776 1.00 98.06 190 PRO A O 1
ATOM 1474 N N . ALA A 1 191 ? 13.823 15.104 9.667 1.00 97.62 191 ALA A N 1
ATOM 1475 C CA . ALA A 1 191 ? 13.745 15.015 8.215 1.00 97.62 191 ALA A CA 1
ATOM 1476 C C . ALA A 1 191 ? 12.360 15.360 7.627 1.00 97.62 191 ALA A C 1
ATOM 1478 O O . ALA A 1 191 ? 12.220 15.382 6.399 1.00 97.62 191 ALA A O 1
ATOM 1479 N N . SER A 1 192 ? 11.331 15.560 8.457 1.00 98.19 192 SER A N 1
ATOM 1480 C CA . SER A 1 192 ? 9.980 15.953 8.037 1.00 98.19 192 SER A CA 1
ATOM 1481 C C . SER A 1 192 ? 9.638 17.398 8.399 1.00 98.19 192 SER A C 1
ATOM 1483 O O . SER A 1 192 ? 8.496 17.805 8.179 1.00 98.19 192 SER A O 1
ATOM 1485 N N . HIS A 1 193 ? 10.575 18.171 8.962 1.00 98.44 193 HIS A N 1
ATOM 1486 C CA . HIS A 1 193 ? 10.351 19.595 9.181 1.00 98.44 193 HIS A CA 1
ATOM 1487 C C . HIS A 1 193 ? 10.051 20.268 7.836 1.00 98.44 193 HIS A C 1
ATOM 1489 O O . HIS A 1 193 ? 10.758 20.036 6.859 1.00 98.44 193 HIS A O 1
ATOM 1495 N N . HIS A 1 194 ? 8.971 21.052 7.757 1.00 98.56 194 HIS A N 1
ATOM 1496 C CA . HIS A 1 194 ? 8.460 21.559 6.481 1.00 98.56 194 HIS A CA 1
ATOM 1497 C C . HIS A 1 194 ? 9.526 22.250 5.607 1.00 98.56 194 HIS A C 1
ATOM 1499 O O . HIS A 1 194 ? 9.665 21.830 4.459 1.00 98.56 194 HIS A O 1
ATOM 1505 N N . PRO A 1 195 ? 10.305 23.241 6.093 1.00 97.94 195 PRO A N 1
ATOM 1506 C CA . PRO A 1 195 ? 11.333 23.882 5.269 1.00 97.94 195 PRO A CA 1
ATOM 1507 C C . PRO A 1 195 ? 12.471 22.933 4.862 1.00 97.94 195 PRO A C 1
ATOM 1509 O O . PRO A 1 195 ? 13.032 23.107 3.790 1.00 97.94 195 PRO A O 1
ATOM 1512 N N . GLU A 1 196 ? 12.751 21.885 5.644 1.00 96.62 196 GLU A N 1
ATOM 1513 C CA . GLU A 1 196 ? 13.734 20.846 5.288 1.00 96.62 196 GLU A CA 1
ATOM 1514 C C . GLU A 1 196 ? 13.182 19.824 4.279 1.00 96.62 196 GLU A C 1
ATOM 1516 O O . GLU A 1 196 ? 13.932 19.074 3.651 1.00 96.62 196 GLU A O 1
ATOM 1521 N N . ARG A 1 197 ? 11.850 19.723 4.152 1.00 97.75 197 ARG A N 1
ATOM 1522 C CA . ARG A 1 197 ? 11.187 18.672 3.369 1.00 97.75 197 ARG A CA 1
ATOM 1523 C C . ARG A 1 197 ? 10.571 19.163 2.065 1.00 97.75 197 ARG A C 1
ATOM 1525 O O . ARG A 1 197 ? 10.558 18.387 1.103 1.00 97.75 197 ARG A O 1
ATOM 1532 N N . ALA A 1 198 ? 10.019 20.371 2.038 1.00 95.25 198 ALA A N 1
ATOM 1533 C CA . ALA A 1 198 ? 9.345 20.937 0.873 1.00 95.25 198 ALA A CA 1
ATOM 1534 C C . ALA A 1 198 ? 10.322 21.104 -0.305 1.00 95.25 198 ALA A C 1
ATOM 1536 O O . ALA A 1 198 ? 11.498 21.395 -0.102 1.00 95.25 198 ALA A O 1
ATOM 1537 N N . GLY A 1 199 ? 9.869 20.845 -1.535 1.00 86.50 199 GLY A N 1
ATOM 1538 C CA . GLY A 1 199 ? 10.702 20.899 -2.745 1.00 86.50 199 GLY A CA 1
ATOM 1539 C C . GLY A 1 199 ? 11.707 19.749 -2.918 1.00 86.50 199 GLY A C 1
ATOM 1540 O O . GLY A 1 199 ? 12.208 19.534 -4.019 1.00 86.50 199 GLY A O 1
ATOM 1541 N N . SER A 1 200 ? 11.984 18.962 -1.873 1.00 90.94 200 SER A N 1
ATOM 1542 C CA . SER A 1 200 ? 12.911 17.828 -1.961 1.00 90.94 200 SER A CA 1
ATOM 1543 C C . SER A 1 200 ? 12.285 16.597 -2.626 1.00 90.94 200 SER A C 1
ATOM 1545 O O . SER A 1 200 ? 11.183 16.162 -2.270 1.00 90.94 200 SER A O 1
ATOM 1547 N N . ILE A 1 201 ? 13.058 15.939 -3.493 1.00 93.94 201 ILE A N 1
ATOM 1548 C CA . ILE A 1 201 ? 12.829 14.553 -3.919 1.00 93.94 201 ILE A CA 1
ATOM 1549 C C . ILE A 1 201 ? 13.789 13.666 -3.127 1.00 93.94 201 ILE A C 1
ATOM 1551 O O . ILE A 1 201 ? 15.005 13.760 -3.272 1.00 93.94 201 ILE A O 1
ATOM 1555 N N . ARG A 1 202 ? 13.249 12.805 -2.263 1.00 92.75 202 ARG A N 1
ATOM 1556 C CA . ARG A 1 202 ? 14.037 11.948 -1.373 1.00 92.75 202 ARG A CA 1
ATOM 1557 C C . ARG A 1 202 ? 13.959 10.501 -1.828 1.00 92.75 202 ARG A C 1
ATOM 1559 O O . ARG A 1 202 ? 12.880 9.916 -1.823 1.00 92.75 202 ARG A O 1
ATOM 1566 N N . VAL A 1 203 ? 15.099 9.891 -2.137 1.00 92.94 203 VAL A N 1
ATOM 1567 C CA . VAL A 1 203 ? 15.190 8.438 -2.342 1.00 92.94 203 VAL A CA 1
ATOM 1568 C C . VAL A 1 203 ? 14.979 7.757 -0.987 1.00 92.94 203 VAL A C 1
ATOM 1570 O O . VAL A 1 203 ? 15.898 7.629 -0.186 1.00 92.94 203 VAL A O 1
ATOM 1573 N N . TYR A 1 204 ? 13.726 7.420 -0.684 1.00 93.00 204 TYR A N 1
ATOM 1574 C CA . TYR A 1 204 ? 13.286 7.037 0.657 1.00 93.00 204 TYR A CA 1
ATOM 1575 C C . TYR A 1 204 ? 13.764 5.636 1.034 1.00 93.00 204 TYR A C 1
ATOM 1577 O O . TYR A 1 204 ? 14.286 5.422 2.127 1.00 93.00 204 TYR A O 1
ATOM 1585 N N . LYS A 1 205 ? 13.584 4.678 0.123 1.00 94.94 205 LYS A N 1
ATOM 1586 C CA . LYS A 1 205 ? 14.006 3.294 0.328 1.00 94.94 205 LYS A CA 1
ATOM 1587 C C . LYS A 1 205 ? 14.417 2.700 -1.024 1.00 94.94 205 LYS A C 1
ATOM 1589 O O . LYS A 1 205 ? 13.550 2.196 -1.740 1.00 94.94 205 LYS A O 1
ATOM 1594 N N . PRO A 1 206 ? 15.703 2.822 -1.402 1.00 84.94 206 PRO A N 1
ATOM 1595 C CA . PRO A 1 206 ? 16.183 2.388 -2.714 1.00 84.94 206 PRO A CA 1
ATOM 1596 C C . PRO A 1 206 ? 16.246 0.867 -2.859 1.00 84.94 206 PRO A C 1
ATOM 1598 O O . PRO A 1 206 ? 16.064 0.352 -3.950 1.00 84.94 206 PRO A O 1
ATOM 1601 N N . THR A 1 207 ? 16.501 0.144 -1.768 1.00 90.31 207 THR A N 1
ATOM 1602 C CA . THR A 1 207 ? 16.580 -1.320 -1.745 1.00 90.31 207 THR A CA 1
ATOM 1603 C C . THR A 1 207 ? 15.990 -1.862 -0.443 1.00 90.31 207 THR A C 1
ATOM 1605 O O . THR A 1 207 ? 15.783 -1.120 0.527 1.00 90.31 207 THR A O 1
ATOM 1608 N N . GLY A 1 208 ? 15.682 -3.163 -0.412 1.00 91.19 208 GLY A N 1
ATOM 1609 C CA . GLY A 1 208 ? 15.159 -3.825 0.789 1.00 91.19 208 GLY A CA 1
ATOM 1610 C C . GLY A 1 208 ? 13.820 -3.250 1.262 1.00 91.19 208 GLY A C 1
ATOM 1611 O O . GLY A 1 208 ? 13.580 -3.127 2.464 1.00 91.19 208 GLY A O 1
ATOM 1612 N N . HIS A 1 209 ? 12.961 -2.817 0.334 1.00 96.31 209 HIS A N 1
ATOM 1613 C CA . HIS A 1 209 ? 11.645 -2.294 0.678 1.00 96.31 209 HIS A CA 1
ATOM 1614 C C . HIS A 1 209 ? 10.735 -3.433 1.171 1.00 96.31 209 HIS A C 1
ATOM 1616 O O . HIS A 1 209 ? 10.486 -4.393 0.454 1.00 96.31 209 HIS A O 1
ATOM 1622 N N . ARG A 1 210 ? 10.167 -3.306 2.375 1.00 97.12 210 ARG A N 1
ATOM 1623 C CA . ARG A 1 210 ? 9.360 -4.366 3.017 1.00 97.12 210 ARG A CA 1
ATOM 1624 C C . ARG A 1 210 ? 8.151 -4.857 2.211 1.00 97.12 210 ARG A C 1
ATOM 1626 O O . ARG A 1 210 ? 7.902 -6.051 2.152 1.00 97.12 210 ARG A O 1
ATOM 1633 N N . HIS A 1 211 ? 7.465 -3.954 1.499 1.00 98.19 211 HIS A N 1
ATOM 1634 C CA . HIS A 1 211 ? 6.361 -4.322 0.596 1.00 98.19 211 HIS A CA 1
ATOM 1635 C C . HIS A 1 211 ? 6.768 -5.284 -0.542 1.00 98.19 211 HIS A C 1
ATOM 1637 O O . HIS A 1 211 ? 5.881 -5.854 -1.165 1.00 98.19 211 HIS A O 1
ATOM 1643 N N . THR A 1 212 ? 8.064 -5.509 -0.809 1.00 97.19 212 THR A N 1
ATOM 1644 C CA . THR A 1 212 ? 8.503 -6.572 -1.729 1.00 97.19 212 THR A CA 1
ATOM 1645 C C . THR A 1 212 ? 7.993 -7.943 -1.285 1.00 97.19 212 THR A C 1
ATOM 1647 O O . THR A 1 212 ? 7.582 -8.721 -2.137 1.00 97.19 212 THR A O 1
ATOM 1650 N N . ALA A 1 213 ? 7.945 -8.219 0.024 1.00 97.62 213 ALA A N 1
ATOM 1651 C CA . ALA A 1 213 ? 7.395 -9.465 0.555 1.00 97.62 213 ALA A CA 1
ATOM 1652 C C . ALA A 1 213 ? 5.939 -9.680 0.122 1.00 97.62 213 ALA A C 1
ATOM 1654 O O . ALA A 1 213 ? 5.605 -10.696 -0.479 1.00 97.62 213 ALA A O 1
ATOM 1655 N N . GLU A 1 214 ? 5.092 -8.680 0.373 1.00 98.25 214 GLU A N 1
ATOM 1656 C CA . GLU A 1 214 ? 3.671 -8.726 0.022 1.00 98.25 214 GLU A CA 1
ATOM 1657 C C . GLU A 1 214 ? 3.476 -8.908 -1.485 1.00 98.25 214 GLU A C 1
ATOM 1659 O O . GLU A 1 214 ? 2.657 -9.717 -1.914 1.00 98.25 214 GLU A O 1
ATOM 1664 N N . VAL A 1 215 ? 4.248 -8.175 -2.294 1.00 97.50 215 VAL A N 1
ATOM 1665 C CA . VAL A 1 215 ? 4.161 -8.255 -3.755 1.00 97.50 215 VAL A CA 1
ATOM 1666 C C . VAL A 1 215 ? 4.529 -9.655 -4.246 1.00 97.50 215 VAL A C 1
ATOM 1668 O O . VAL A 1 215 ? 3.761 -10.254 -4.992 1.00 97.50 215 VAL A O 1
ATOM 1671 N N . VAL A 1 216 ? 5.666 -10.200 -3.810 1.00 95.38 216 VAL A N 1
ATOM 1672 C CA . VAL A 1 216 ? 6.134 -11.522 -4.254 1.00 95.38 216 VAL A CA 1
ATOM 1673 C C . VAL A 1 216 ? 5.181 -12.633 -3.808 1.00 95.38 216 VAL A C 1
ATOM 1675 O O . VAL A 1 216 ? 4.897 -13.534 -4.593 1.00 95.38 216 VAL A O 1
ATOM 1678 N N . GLU A 1 217 ? 4.646 -12.572 -2.585 1.00 97.62 217 GLU A N 1
ATOM 1679 C CA . GLU A 1 217 ? 3.738 -13.605 -2.071 1.00 97.62 217 GLU A CA 1
ATOM 1680 C C . GLU A 1 217 ? 2.389 -13.639 -2.811 1.00 97.62 217 GLU A C 1
ATOM 1682 O O . GLU A 1 217 ? 1.808 -14.714 -2.979 1.00 97.62 217 GLU A O 1
ATOM 1687 N N . ASN A 1 218 ? 1.900 -12.485 -3.280 1.00 98.06 218 ASN A N 1
ATOM 1688 C CA . ASN A 1 218 ? 0.570 -12.356 -3.888 1.00 98.06 218 ASN A CA 1
ATOM 1689 C C . ASN A 1 218 ? 0.582 -12.339 -5.434 1.00 98.06 218 ASN A C 1
ATOM 1691 O O . ASN A 1 218 ? -0.488 -12.346 -6.049 1.00 98.06 218 ASN A O 1
ATOM 1695 N N . LEU A 1 219 ? 1.752 -12.343 -6.084 1.00 96.31 219 LEU A N 1
ATOM 1696 C CA . LEU A 1 219 ? 1.861 -12.446 -7.544 1.00 96.31 219 LEU A CA 1
ATOM 1697 C C . LEU A 1 219 ? 1.913 -13.909 -8.035 1.00 96.31 219 LEU A C 1
ATOM 1699 O O . LEU A 1 219 ? 2.625 -14.733 -7.454 1.00 96.31 219 LEU A O 1
ATOM 1703 N N . PRO A 1 220 ? 1.220 -14.251 -9.143 1.00 94.44 220 PRO A N 1
ATOM 1704 C CA . PRO A 1 220 ? 1.311 -15.574 -9.758 1.00 94.44 220 PRO A CA 1
ATOM 1705 C C . PRO A 1 220 ? 2.752 -15.918 -10.142 1.00 94.44 220 PRO A C 1
ATOM 1707 O O . PRO A 1 220 ? 3.461 -15.084 -10.697 1.00 94.44 220 PRO A O 1
ATOM 1710 N N . GLY A 1 221 ? 3.185 -17.147 -9.851 1.00 92.69 221 GLY A N 1
ATOM 1711 C CA . GLY A 1 221 ? 4.540 -17.616 -10.164 1.00 92.69 221 GLY A CA 1
ATOM 1712 C C . GLY A 1 221 ? 5.647 -17.070 -9.254 1.00 92.69 221 GLY A C 1
ATOM 1713 O O . GLY A 1 221 ? 6.790 -17.473 -9.431 1.00 92.69 221 GLY A O 1
ATOM 1714 N N . LYS A 1 222 ? 5.322 -16.203 -8.279 1.00 93.94 222 LYS A N 1
ATOM 1715 C CA . LYS A 1 222 ? 6.274 -15.593 -7.330 1.00 93.94 222 LYS A CA 1
ATOM 1716 C C . LYS A 1 222 ? 7.541 -15.049 -8.027 1.00 93.94 222 LYS A C 1
ATOM 1718 O O . LYS A 1 222 ? 8.648 -15.474 -7.691 1.00 93.94 222 LYS A O 1
ATOM 1723 N N . PRO A 1 223 ? 7.394 -14.150 -9.021 1.00 90.69 223 PRO A N 1
ATOM 1724 C CA . PRO A 1 223 ? 8.523 -13.662 -9.803 1.00 90.69 223 PRO A CA 1
ATOM 1725 C C . PRO A 1 223 ? 9.506 -12.873 -8.936 1.00 90.69 223 PRO A C 1
ATOM 1727 O O . PRO A 1 223 ? 9.172 -12.379 -7.856 1.00 90.69 223 PRO A O 1
ATOM 1730 N N . GLU A 1 224 ? 10.718 -12.697 -9.451 1.00 90.38 224 GLU A N 1
ATOM 1731 C CA . GLU A 1 224 ? 11.692 -11.794 -8.854 1.00 90.38 224 GLU A CA 1
ATOM 1732 C C . GLU A 1 224 ? 11.246 -10.337 -9.066 1.00 90.38 224 GLU A C 1
ATOM 1734 O O . GLU A 1 224 ? 11.142 -9.868 -10.200 1.00 90.38 224 GLU A O 1
ATOM 1739 N N . VAL A 1 225 ? 10.972 -9.613 -7.975 1.00 91.00 225 VAL A N 1
ATOM 1740 C CA . VAL A 1 225 ? 10.516 -8.216 -8.022 1.00 91.00 225 VAL A CA 1
ATOM 1741 C C . VAL A 1 225 ? 11.379 -7.330 -7.126 1.00 91.00 225 VAL A C 1
ATOM 1743 O O . VAL A 1 225 ? 11.555 -7.601 -5.937 1.00 91.00 225 VAL A O 1
ATOM 1746 N N . HIS A 1 226 ? 11.852 -6.216 -7.681 1.00 90.31 226 HIS A N 1
ATOM 1747 C CA . HIS A 1 226 ? 12.681 -5.220 -7.001 1.00 90.31 226 HIS A CA 1
ATOM 1748 C C . HIS A 1 226 ? 11.921 -3.906 -6.853 1.00 90.31 226 HIS A C 1
ATOM 1750 O O . HIS A 1 226 ? 11.440 -3.364 -7.843 1.00 90.31 226 HIS A O 1
ATOM 1756 N N . LEU A 1 227 ? 11.813 -3.378 -5.630 1.00 91.56 227 LEU A N 1
ATOM 1757 C CA . LEU A 1 227 ? 11.110 -2.119 -5.350 1.00 91.56 227 LEU A CA 1
ATOM 1758 C C . LEU A 1 227 ? 12.086 -1.012 -4.949 1.00 91.56 227 LEU A C 1
ATOM 1760 O O . LEU A 1 227 ? 12.830 -1.160 -3.978 1.00 91.56 227 LEU A O 1
ATOM 1764 N N . THR A 1 228 ? 11.949 0.132 -5.616 1.00 93.19 228 THR A N 1
ATOM 1765 C CA . THR A 1 228 ? 12.595 1.405 -5.286 1.00 93.19 228 THR A CA 1
ATOM 1766 C C . THR A 1 228 ? 11.519 2.436 -4.957 1.00 93.19 228 THR A C 1
ATOM 1768 O O . THR A 1 228 ? 10.670 2.741 -5.793 1.00 93.19 228 THR A O 1
ATOM 1771 N N . ALA A 1 229 ? 11.548 3.005 -3.750 1.00 94.88 229 ALA A N 1
ATOM 1772 C CA . ALA A 1 229 ? 10.612 4.054 -3.341 1.00 94.88 229 ALA A CA 1
ATOM 1773 C C . ALA A 1 229 ? 11.294 5.427 -3.263 1.00 94.88 229 ALA A C 1
ATOM 1775 O O . ALA A 1 229 ? 12.234 5.627 -2.487 1.00 94.88 229 ALA A O 1
ATOM 1776 N N . ILE A 1 230 ? 10.771 6.386 -4.027 1.00 95.19 230 ILE A N 1
ATOM 1777 C CA . ILE A 1 230 ? 11.247 7.769 -4.111 1.00 95.19 230 ILE A CA 1
ATOM 1778 C C . ILE A 1 230 ? 10.110 8.692 -3.676 1.00 95.19 230 ILE A C 1
ATOM 1780 O O . ILE A 1 230 ? 9.068 8.767 -4.319 1.00 95.19 230 ILE A O 1
ATOM 1784 N N . ALA A 1 231 ? 10.287 9.404 -2.570 1.00 97.19 231 ALA A N 1
ATOM 1785 C CA . ALA A 1 231 ? 9.291 10.322 -2.046 1.00 97.19 231 ALA A CA 1
ATOM 1786 C C . ALA A 1 231 ? 9.469 11.722 -2.642 1.00 97.19 231 ALA A C 1
ATOM 1788 O O . ALA A 1 231 ? 10.435 12.424 -2.348 1.00 97.19 231 ALA A O 1
ATOM 1789 N N . THR A 1 232 ? 8.485 12.158 -3.421 1.00 96.75 232 THR A N 1
ATOM 1790 C CA . THR A 1 232 ? 8.317 13.576 -3.790 1.00 96.75 232 THR A CA 1
ATOM 1791 C C . THR A 1 232 ? 7.774 14.378 -2.602 1.00 96.75 232 THR A C 1
ATOM 1793 O O . THR A 1 232 ? 7.470 13.794 -1.561 1.00 96.75 232 THR A O 1
ATOM 1796 N N . ASP A 1 233 ? 7.661 15.699 -2.700 1.00 95.75 233 ASP A N 1
ATOM 1797 C CA . ASP A 1 233 ? 7.122 16.542 -1.620 1.00 95.75 233 ASP A CA 1
ATOM 1798 C C . ASP A 1 233 ? 5.584 16.574 -1.550 1.00 95.75 233 ASP A C 1
ATOM 1800 O O . ASP A 1 233 ? 5.023 17.087 -0.580 1.00 95.75 233 ASP A O 1
ATOM 1804 N N . ARG A 1 234 ? 4.889 15.962 -2.521 1.00 97.69 234 ARG A N 1
ATOM 1805 C CA . ARG A 1 234 ? 3.426 15.834 -2.501 1.00 97.69 234 ARG A CA 1
ATOM 1806 C C . ARG A 1 234 ? 2.953 15.174 -1.205 1.00 97.69 234 ARG A C 1
ATOM 1808 O O . ARG A 1 234 ? 3.583 14.245 -0.696 1.00 97.69 234 ARG A O 1
ATOM 1815 N N . VAL A 1 235 ? 1.794 15.602 -0.708 1.00 98.06 235 VAL A N 1
ATOM 1816 C CA . VAL A 1 235 ? 1.231 15.064 0.541 1.00 98.06 235 VAL A CA 1
ATOM 1817 C C . VAL A 1 235 ? 0.638 13.674 0.334 1.00 98.06 235 VAL A C 1
ATOM 1819 O O . VAL A 1 235 ? 0.913 12.777 1.123 1.00 98.06 235 VAL A O 1
ATOM 1822 N N . ARG A 1 236 ? -0.111 13.454 -0.754 1.00 97.19 236 ARG A N 1
ATOM 1823 C CA . ARG A 1 236 ? -0.777 12.178 -1.078 1.00 97.19 236 ARG A CA 1
ATOM 1824 C C . ARG A 1 236 ? -0.469 11.729 -2.505 1.00 97.19 236 ARG A C 1
ATOM 1826 O O . ARG A 1 236 ? -0.177 12.560 -3.363 1.00 97.19 236 ARG A O 1
ATOM 1833 N N . GLY A 1 237 ? -0.598 10.428 -2.748 1.00 94.00 237 GLY A N 1
ATOM 1834 C CA . GLY A 1 237 ? -0.499 9.815 -4.073 1.00 94.00 237 GLY A CA 1
ATOM 1835 C C . GLY A 1 237 ? 0.708 8.893 -4.228 1.00 94.00 237 GLY A C 1
ATOM 1836 O O . GLY A 1 237 ? 1.739 9.077 -3.583 1.00 94.00 237 GLY A O 1
ATOM 1837 N N . ILE A 1 238 ? 0.546 7.895 -5.093 1.00 94.81 238 ILE A N 1
ATOM 1838 C CA . ILE A 1 238 ? 1.585 6.955 -5.512 1.00 94.81 238 ILE A CA 1
ATOM 1839 C C . ILE A 1 238 ? 1.484 6.849 -7.031 1.00 94.81 238 ILE A C 1
ATOM 1841 O O . ILE A 1 238 ? 0.395 6.615 -7.551 1.00 94.81 238 ILE A O 1
ATOM 1845 N N . LEU A 1 239 ? 2.605 7.012 -7.728 1.00 92.12 239 LEU A N 1
ATOM 1846 C CA . LEU A 1 239 ? 2.724 6.668 -9.141 1.00 92.12 239 LEU A CA 1
ATOM 1847 C C . LEU A 1 239 ? 3.630 5.446 -9.264 1.00 92.12 239 LEU A C 1
ATOM 1849 O O . LEU A 1 239 ? 4.797 5.493 -8.870 1.00 92.12 239 LEU A O 1
ATOM 1853 N N . LEU A 1 240 ? 3.072 4.369 -9.814 1.00 84.75 240 LEU A N 1
ATOM 1854 C CA . LEU A 1 240 ? 3.829 3.219 -10.285 1.00 84.75 240 LEU A CA 1
ATOM 1855 C C . LEU A 1 240 ? 4.375 3.567 -11.669 1.00 84.75 240 LEU A C 1
ATOM 1857 O O . LEU A 1 240 ? 3.597 3.747 -12.604 1.00 84.75 240 LEU A O 1
ATOM 1861 N N . THR A 1 241 ? 5.691 3.688 -11.802 1.00 73.25 241 THR A N 1
ATOM 1862 C CA . THR A 1 241 ? 6.314 3.883 -13.113 1.00 73.25 241 THR A CA 1
ATOM 1863 C C . THR A 1 241 ? 6.818 2.532 -13.613 1.00 73.25 241 THR A C 1
ATOM 1865 O O . THR A 1 241 ? 7.492 1.843 -12.835 1.00 73.25 241 THR A O 1
ATOM 1868 N N . PRO A 1 242 ? 6.538 2.136 -14.871 1.00 60.38 242 PRO A N 1
ATOM 1869 C CA . PRO A 1 242 ? 7.188 0.965 -15.443 1.00 60.38 242 PRO A CA 1
ATOM 1870 C C . PRO A 1 242 ? 8.706 1.163 -15.366 1.00 60.38 242 PRO A C 1
ATOM 1872 O O . PRO A 1 242 ? 9.170 2.312 -15.364 1.00 60.38 242 PRO A O 1
ATOM 1875 N N . PRO A 1 243 ? 9.498 0.084 -15.305 1.00 52.66 243 PRO A N 1
ATOM 1876 C CA . PRO A 1 243 ? 10.909 0.235 -15.566 1.00 52.66 243 PRO A CA 1
ATOM 1877 C C . PRO A 1 243 ? 11.025 0.802 -16.974 1.00 52.66 243 PRO A C 1
ATOM 1879 O O . PRO A 1 243 ? 10.657 0.154 -17.952 1.00 52.66 243 PRO A O 1
ATOM 1882 N N . ALA A 1 244 ? 11.517 2.027 -17.088 1.00 48.56 244 ALA A N 1
ATOM 1883 C CA . ALA A 1 244 ? 12.234 2.329 -18.298 1.00 48.56 244 ALA A CA 1
ATOM 1884 C C . ALA A 1 244 ? 13.466 1.410 -18.276 1.00 48.56 244 ALA A C 1
ATOM 1886 O O . ALA A 1 244 ? 14.122 1.275 -17.234 1.00 48.56 244 ALA A O 1
ATOM 1887 N N . HIS A 1 245 ? 13.777 0.770 -19.408 1.00 53.69 245 HIS A N 1
ATOM 1888 C CA . HIS A 1 245 ? 15.145 0.308 -19.681 1.00 53.69 245 HIS A CA 1
ATOM 1889 C C . HIS A 1 245 ? 16.132 1.431 -19.311 1.00 53.69 245 HIS A C 1
ATOM 1891 O O . HIS A 1 245 ? 15.697 2.573 -19.204 1.00 53.69 245 HIS A O 1
ATOM 1897 N N . ARG A 1 246 ? 17.423 1.151 -19.081 1.00 54.16 246 ARG A N 1
ATOM 1898 C CA . ARG A 1 246 ? 18.393 1.978 -18.310 1.00 54.16 246 ARG A CA 1
ATOM 1899 C C . ARG A 1 246 ? 18.393 3.494 -18.614 1.00 54.16 246 ARG A C 1
ATOM 1901 O O . ARG A 1 246 ? 18.851 4.282 -17.793 1.00 54.16 246 ARG A O 1
ATOM 1908 N N . PHE A 1 247 ? 17.814 3.933 -19.724 1.00 55.53 247 PHE A N 1
ATOM 1909 C CA . PHE A 1 247 ? 17.210 5.254 -19.930 1.00 55.53 247 PHE A CA 1
ATOM 1910 C C . PHE A 1 247 ? 15.980 5.548 -19.036 1.00 55.53 247 PHE A C 1
ATOM 1912 O O . PHE A 1 247 ? 14.849 5.573 -19.513 1.00 55.53 247 PHE A O 1
ATOM 1919 N N . LEU A 1 248 ? 16.192 5.872 -17.749 1.00 47.50 248 LEU A N 1
ATOM 1920 C CA . LEU A 1 248 ? 15.136 6.286 -16.791 1.00 47.50 248 LEU A CA 1
ATOM 1921 C C . LEU A 1 248 ? 14.167 7.370 -17.336 1.00 47.50 248 LEU A C 1
ATOM 1923 O O . LEU A 1 248 ? 13.043 7.511 -16.857 1.00 47.50 248 LEU A O 1
ATOM 1927 N N . ASN A 1 249 ? 14.646 8.168 -18.293 1.00 51.50 249 ASN A N 1
ATOM 1928 C CA . ASN A 1 249 ? 13.942 9.048 -19.230 1.00 51.50 249 ASN A CA 1
ATOM 1929 C C . ASN A 1 249 ? 14.984 9.583 -20.248 1.00 51.50 249 ASN A C 1
ATOM 1931 O O . ASN A 1 249 ? 16.187 9.345 -20.088 1.00 51.50 249 ASN A O 1
ATOM 1935 N N . THR A 1 250 ? 14.555 10.315 -21.285 1.00 52.34 250 THR A N 1
ATOM 1936 C CA . THR A 1 250 ? 15.429 10.862 -22.351 1.00 52.34 250 THR A CA 1
ATOM 1937 C C . THR A 1 250 ? 16.605 11.699 -21.836 1.00 52.34 250 THR A C 1
ATOM 1939 O O . THR A 1 250 ? 17.647 11.741 -22.496 1.00 52.34 250 THR A O 1
ATOM 1942 N N . THR A 1 251 ? 16.487 12.308 -20.651 1.00 52.38 251 THR A N 1
ATOM 1943 C CA . THR A 1 251 ? 17.542 13.107 -20.001 1.00 52.38 251 THR A CA 1
ATOM 1944 C C . THR A 1 251 ? 18.788 12.278 -19.685 1.00 52.38 251 THR A C 1
ATOM 1946 O O . THR A 1 251 ? 19.903 12.790 -19.757 1.00 52.38 251 THR A O 1
ATOM 1949 N N . TYR A 1 252 ? 18.627 10.982 -19.396 1.00 58.19 252 TYR A N 1
ATOM 1950 C CA . TYR A 1 252 ? 19.741 10.066 -19.125 1.00 58.19 252 TYR A CA 1
ATOM 1951 C C . TYR A 1 252 ? 20.221 9.297 -20.368 1.00 58.19 252 TYR A C 1
ATOM 1953 O O . TYR A 1 252 ? 21.213 8.576 -20.291 1.00 58.19 252 TYR A O 1
ATOM 1961 N N . GLY A 1 253 ? 19.591 9.515 -21.532 1.00 61.84 253 GLY A N 1
ATOM 1962 C CA . GLY A 1 253 ? 19.950 8.922 -22.834 1.00 61.84 253 GLY A CA 1
ATOM 1963 C C . GLY A 1 253 ? 21.351 9.257 -23.360 1.00 61.84 253 GLY A C 1
ATOM 1964 O O . GLY A 1 253 ? 21.786 8.711 -24.369 1.00 61.84 253 GLY A O 1
ATOM 1965 N N . ASN A 1 254 ? 22.063 10.152 -22.674 1.00 70.75 254 ASN A N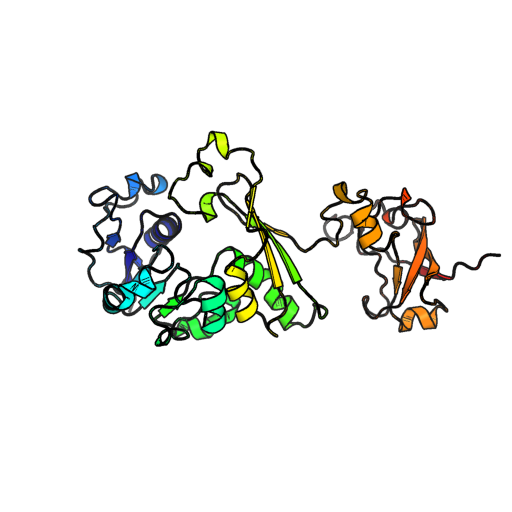 1
ATO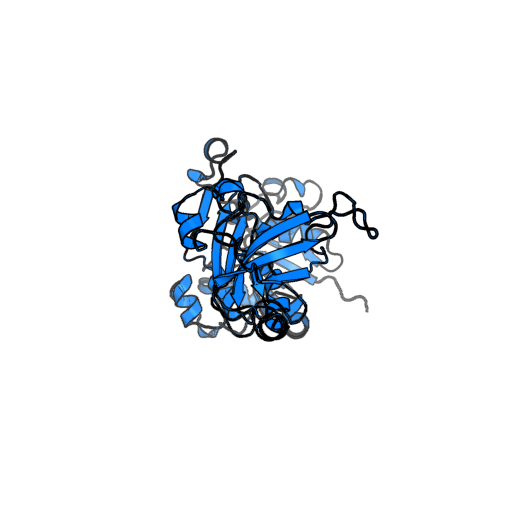M 1966 C CA . ASN A 1 254 ? 23.421 10.577 -23.001 1.00 70.75 254 ASN A CA 1
ATOM 1967 C C . ASN A 1 254 ? 24.474 10.158 -21.970 1.00 70.75 254 ASN A C 1
ATOM 1969 O O . ASN A 1 254 ? 25.646 10.483 -22.153 1.00 70.75 254 ASN A O 1
ATOM 1973 N N . VAL A 1 255 ? 24.092 9.475 -20.889 1.00 76.19 255 VAL A N 1
ATOM 1974 C CA . VAL A 1 255 ? 25.063 8.990 -19.905 1.00 76.19 255 VAL A CA 1
ATOM 1975 C C . VAL A 1 255 ? 25.774 7.772 -20.489 1.00 76.19 255 VAL A C 1
ATOM 1977 O O . VAL A 1 255 ? 25.161 6.719 -20.647 1.00 76.19 255 VAL A O 1
ATOM 1980 N N . GLN A 1 256 ? 27.070 7.916 -20.778 1.00 79.12 256 GLN A N 1
ATOM 1981 C CA . GLN A 1 256 ? 27.898 6.904 -21.447 1.00 79.12 256 GLN A CA 1
ATOM 1982 C C . GLN A 1 256 ? 27.755 5.507 -20.827 1.00 79.12 256 GLN A C 1
ATOM 1984 O O . GLN A 1 256 ? 27.455 4.550 -21.531 1.00 79.12 256 GLN A O 1
ATOM 1989 N N . ALA A 1 257 ? 27.873 5.402 -19.501 1.00 75.00 257 ALA A N 1
ATOM 1990 C CA . ALA A 1 257 ? 27.771 4.122 -18.802 1.00 75.00 257 ALA A CA 1
ATOM 1991 C C . ALA A 1 257 ? 26.399 3.443 -18.983 1.00 75.00 257 ALA A C 1
ATOM 1993 O O . ALA A 1 257 ? 26.323 2.221 -19.019 1.00 75.00 257 ALA A O 1
ATOM 1994 N N . LEU A 1 258 ? 25.311 4.214 -19.112 1.00 71.88 258 LEU A N 1
ATOM 1995 C CA . LEU A 1 258 ? 23.967 3.667 -19.343 1.00 71.88 258 LEU A CA 1
ATOM 1996 C C . LEU A 1 258 ? 23.778 3.254 -20.806 1.00 71.88 258 LEU A C 1
ATOM 1998 O O . LEU A 1 258 ? 23.166 2.226 -21.071 1.00 71.88 258 LEU A O 1
ATOM 2002 N N . VAL A 1 259 ? 24.349 4.020 -21.738 1.00 77.50 259 VAL A N 1
ATOM 2003 C CA . VAL A 1 259 ? 24.375 3.702 -23.173 1.00 77.50 259 VAL A CA 1
ATOM 2004 C C . VAL A 1 259 ? 25.141 2.405 -23.436 1.00 77.50 259 VAL A C 1
ATOM 2006 O O . VAL A 1 259 ? 24.624 1.511 -24.099 1.00 77.50 259 VAL A O 1
ATOM 2009 N N . GLU A 1 260 ? 26.343 2.265 -22.874 1.00 81.56 260 GLU A N 1
ATOM 2010 C CA . GLU A 1 260 ? 27.154 1.043 -22.970 1.00 81.56 260 GLU A CA 1
ATOM 2011 C C . GLU A 1 260 ? 26.425 -0.154 -22.371 1.00 81.56 260 GLU A C 1
ATOM 2013 O O . GLU A 1 260 ? 26.381 -1.234 -22.960 1.00 81.56 260 GLU A O 1
ATOM 2018 N N . ALA A 1 261 ? 25.782 0.063 -21.227 1.00 73.56 261 ALA A N 1
ATOM 2019 C CA . ALA A 1 261 ? 24.959 -0.937 -20.589 1.00 73.56 261 ALA A CA 1
ATOM 2020 C C . ALA A 1 261 ? 23.778 -1.354 -21.504 1.00 73.56 261 ALA A C 1
ATOM 2022 O O . ALA A 1 261 ? 23.453 -2.536 -21.566 1.00 73.56 261 ALA A O 1
ATOM 2023 N N . GLU A 1 262 ? 23.158 -0.455 -22.264 1.00 75.44 262 GLU A N 1
ATOM 2024 C CA . GLU A 1 262 ? 22.100 -0.791 -23.242 1.00 75.44 262 GLU A CA 1
ATOM 2025 C C . GLU A 1 262 ? 22.632 -1.340 -24.582 1.00 75.44 262 GLU A C 1
ATOM 2027 O O . GLU A 1 262 ? 21.875 -1.536 -25.529 1.00 75.44 262 GLU A O 1
ATOM 2032 N N . GLY A 1 263 ? 23.931 -1.642 -24.675 1.00 80.25 263 GLY A N 1
ATOM 2033 C CA . GLY A 1 263 ? 24.538 -2.250 -25.860 1.00 80.25 263 GLY A CA 1
ATOM 2034 C C . GLY A 1 263 ? 25.123 -1.254 -26.861 1.00 80.25 263 GLY A C 1
ATOM 2035 O O . GLY A 1 263 ? 25.470 -1.668 -27.970 1.00 80.25 263 GLY A O 1
ATOM 2036 N N . GLY A 1 264 ? 25.246 0.020 -26.470 1.00 86.38 264 GLY A N 1
ATOM 2037 C CA . GLY A 1 264 ? 25.990 1.078 -27.163 1.00 86.38 264 GLY A CA 1
ATOM 2038 C C . GLY A 1 264 ? 25.257 1.766 -28.316 1.00 86.38 264 GLY A C 1
ATOM 2039 O O . GLY A 1 264 ? 25.559 2.914 -28.626 1.00 86.38 264 GLY A O 1
ATOM 2040 N N . GLU A 1 265 ? 24.285 1.097 -28.933 1.00 88.56 265 GLU A N 1
ATOM 2041 C CA . GLU A 1 265 ? 23.553 1.587 -30.104 1.00 88.56 265 GLU A CA 1
ATOM 2042 C C . GLU A 1 265 ? 22.119 1.018 -30.140 1.00 88.56 265 GLU A C 1
ATOM 2044 O O . GLU A 1 265 ? 21.893 -0.097 -29.652 1.00 88.56 265 GLU A O 1
ATOM 2049 N N . PRO A 1 266 ? 21.145 1.723 -30.751 1.00 89.38 266 PRO A N 1
ATOM 2050 C CA . PRO A 1 266 ? 19.805 1.191 -30.961 1.00 89.38 266 PRO A CA 1
ATOM 2051 C C . PRO A 1 266 ? 19.828 -0.023 -31.895 1.00 89.38 266 PRO A C 1
ATOM 2053 O O . PRO A 1 266 ? 20.443 0.005 -32.965 1.00 89.38 266 PRO A O 1
ATOM 2056 N N . ARG A 1 267 ? 19.074 -1.067 -31.536 1.00 92.06 267 ARG A N 1
ATOM 2057 C CA . ARG A 1 267 ? 18.923 -2.294 -32.333 1.00 92.06 267 ARG A CA 1
ATOM 2058 C C . ARG A 1 267 ? 17.462 -2.549 -32.673 1.00 92.06 267 ARG A C 1
ATOM 2060 O O . ARG A 1 267 ? 16.574 -2.231 -31.886 1.00 92.06 267 ARG A O 1
ATOM 2067 N N . LEU A 1 268 ? 17.229 -3.134 -33.843 1.00 94.38 268 LEU A N 1
ATOM 2068 C CA . LEU A 1 268 ? 15.914 -3.619 -34.243 1.00 94.38 268 LEU A CA 1
ATOM 2069 C C . LEU A 1 268 ? 15.733 -5.040 -33.723 1.00 94.38 268 LEU A C 1
ATOM 2071 O O . LEU A 1 268 ? 16.435 -5.942 -34.170 1.00 94.38 268 LEU A O 1
ATOM 2075 N N . LEU A 1 269 ? 14.787 -5.253 -32.818 1.00 95.00 269 LEU A N 1
ATOM 2076 C CA . LEU A 1 269 ? 14.352 -6.592 -32.455 1.00 95.00 269 LEU A CA 1
ATOM 2077 C C . LEU A 1 269 ? 13.434 -7.136 -33.547 1.00 95.00 269 LEU A C 1
ATOM 2079 O O . LEU A 1 269 ? 12.419 -6.514 -33.873 1.00 95.00 269 LEU A O 1
ATOM 2083 N N . ILE A 1 270 ? 13.778 -8.306 -34.070 1.00 97.06 270 ILE A N 1
ATOM 2084 C CA . ILE A 1 270 ? 13.003 -9.017 -35.086 1.00 97.06 270 ILE A CA 1
ATOM 2085 C C . ILE A 1 270 ? 12.849 -10.482 -34.674 1.00 97.06 270 ILE A C 1
ATOM 2087 O O . ILE A 1 270 ? 13.794 -11.096 -34.169 1.00 97.06 270 ILE A O 1
ATOM 2091 N N . HIS A 1 271 ? 11.647 -11.030 -34.855 1.00 97.81 271 HIS A N 1
ATOM 2092 C CA . HIS A 1 271 ? 11.364 -12.427 -34.544 1.00 97.81 271 HIS A CA 1
ATOM 2093 C C . HIS A 1 271 ? 12.165 -13.350 -35.484 1.00 97.81 271 HIS A C 1
ATOM 2095 O O . HIS A 1 271 ? 12.258 -13.033 -36.671 1.00 97.81 271 HIS A O 1
ATOM 2101 N N . PRO A 1 272 ? 12.712 -14.498 -35.028 1.00 98.12 272 PRO A N 1
ATOM 2102 C CA . PRO A 1 272 ? 13.486 -15.412 -35.874 1.00 98.12 272 PRO A CA 1
ATOM 2103 C C . PRO A 1 272 ? 12.775 -15.817 -37.164 1.00 98.12 272 PRO A C 1
ATOM 2105 O O . PRO A 1 272 ? 13.379 -15.756 -38.226 1.00 98.12 272 PRO A O 1
ATOM 2108 N N . LYS A 1 273 ? 11.474 -16.120 -37.084 1.00 97.38 273 LYS A N 1
ATOM 2109 C CA . LYS A 1 273 ? 10.622 -16.370 -38.259 1.00 97.38 273 LYS A CA 1
ATOM 2110 C C . LYS A 1 273 ? 10.675 -15.239 -39.302 1.00 97.38 273 LYS A C 1
ATOM 2112 O O . LYS A 1 273 ? 10.948 -15.496 -40.468 1.00 97.38 273 LYS A O 1
ATOM 2117 N N . ASP A 1 274 ? 10.447 -13.994 -38.886 1.00 97.50 274 ASP A N 1
ATOM 2118 C CA . ASP A 1 274 ? 10.425 -12.850 -39.808 1.00 97.50 274 ASP A CA 1
ATOM 2119 C C . ASP A 1 274 ? 11.831 -12.531 -40.339 1.00 97.50 274 ASP A C 1
ATOM 2121 O O . ASP A 1 274 ? 11.995 -12.084 -41.474 1.00 97.50 274 ASP A O 1
ATOM 2125 N N . ALA A 1 275 ? 12.857 -12.760 -39.513 1.00 97.31 275 ALA A N 1
ATOM 2126 C CA . ALA A 1 275 ? 14.251 -12.587 -39.895 1.00 97.31 275 ALA A CA 1
ATOM 2127 C C . ALA A 1 275 ? 14.661 -13.594 -40.978 1.00 97.31 275 ALA A C 1
ATOM 2129 O O . ALA A 1 275 ? 15.264 -13.201 -41.975 1.00 97.31 275 ALA A O 1
ATOM 2130 N N . GLU A 1 276 ? 14.286 -14.866 -40.820 1.00 97.06 276 GLU A N 1
ATOM 2131 C CA . GLU A 1 276 ? 14.539 -15.932 -41.792 1.00 97.06 276 GLU A CA 1
ATOM 2132 C C . GLU A 1 276 ? 13.860 -15.640 -43.136 1.00 97.06 276 GLU A C 1
ATOM 2134 O O . GLU A 1 276 ? 14.531 -15.628 -44.169 1.00 97.06 276 GLU A O 1
ATOM 2139 N N . GLU A 1 277 ? 12.565 -15.303 -43.123 1.00 96.81 277 GLU A N 1
ATOM 2140 C CA . GLU A 1 277 ? 11.794 -14.964 -44.330 1.00 96.81 277 GLU A CA 1
ATOM 2141 C C . GLU A 1 277 ? 12.397 -13.779 -45.109 1.00 96.81 277 GLU A C 1
ATOM 2143 O O . GLU A 1 277 ? 12.277 -13.702 -46.333 1.00 96.81 277 GLU A O 1
ATOM 2148 N N . ARG A 1 278 ? 13.082 -12.864 -44.412 1.00 95.75 278 ARG A N 1
ATOM 2149 C CA . ARG A 1 278 ? 13.692 -11.651 -44.983 1.00 95.75 278 ARG A CA 1
ATOM 2150 C C . ARG A 1 278 ? 15.205 -11.764 -45.203 1.00 95.75 278 ARG A C 1
ATOM 2152 O O . ARG A 1 278 ? 15.825 -10.803 -45.661 1.00 95.75 278 ARG A O 1
ATOM 2159 N N . GLY A 1 279 ? 15.815 -12.912 -44.901 1.00 96.06 279 GLY A N 1
ATOM 2160 C CA . GLY A 1 279 ? 17.259 -13.130 -45.034 1.00 96.06 279 GLY A CA 1
ATOM 2161 C C . GLY A 1 279 ? 18.111 -12.243 -44.116 1.00 96.06 279 GLY A C 1
ATOM 2162 O O . GLY A 1 279 ? 19.195 -11.812 -44.509 1.00 96.06 279 GLY A O 1
ATOM 2163 N N . ILE A 1 280 ? 17.613 -11.935 -42.917 1.00 97.06 280 ILE A N 1
ATOM 2164 C CA . ILE A 1 280 ? 18.258 -11.087 -41.909 1.00 97.06 280 ILE A CA 1
ATOM 2165 C C . ILE A 1 280 ? 18.897 -11.974 -40.834 1.00 97.06 280 ILE A C 1
ATOM 2167 O O . ILE A 1 280 ? 18.236 -12.822 -40.241 1.00 97.06 280 ILE A O 1
ATOM 2171 N N . ALA A 1 281 ? 20.179 -11.747 -40.542 1.00 96.75 281 ALA A N 1
ATOM 2172 C CA . ALA A 1 281 ? 20.906 -12.439 -39.473 1.00 96.75 281 ALA A CA 1
ATOM 2173 C C . ALA A 1 281 ? 21.176 -11.523 -38.263 1.00 96.75 281 ALA A C 1
ATOM 2175 O O . ALA A 1 281 ? 21.117 -10.297 -38.374 1.00 96.75 281 ALA A O 1
ATOM 2176 N N . GLU A 1 282 ? 21.521 -12.114 -37.111 1.00 96.69 282 GLU A N 1
ATOM 2177 C CA . GLU A 1 282 ? 21.961 -11.378 -35.913 1.00 96.69 282 GLU A CA 1
ATOM 2178 C C . GLU A 1 282 ? 23.096 -10.399 -36.254 1.00 96.69 282 GLU A C 1
ATOM 2180 O O . GLU A 1 282 ? 24.080 -10.755 -36.901 1.00 96.69 282 GLU A O 1
ATOM 2185 N N . GLY A 1 283 ? 22.958 -9.148 -35.815 1.00 94.06 283 GLY A N 1
ATOM 2186 C CA . GLY A 1 283 ? 23.940 -8.086 -36.020 1.00 94.06 283 GLY A CA 1
ATOM 2187 C C . GLY A 1 283 ? 23.966 -7.480 -37.426 1.00 94.06 283 GLY A C 1
ATOM 2188 O O . GLY A 1 283 ? 24.665 -6.485 -37.629 1.00 94.06 283 GLY A O 1
ATOM 2189 N N . MET A 1 284 ? 23.209 -8.022 -38.386 1.00 95.81 284 MET A N 1
ATOM 2190 C CA . MET A 1 284 ? 23.143 -7.493 -39.749 1.00 95.81 284 MET A CA 1
ATOM 2191 C C . MET A 1 284 ? 22.547 -6.084 -39.747 1.00 95.81 284 MET A C 1
ATOM 2193 O O . MET A 1 284 ? 21.552 -5.826 -39.070 1.00 95.81 284 MET A O 1
ATOM 2197 N N . LEU A 1 285 ? 23.138 -5.161 -40.508 1.00 95.81 285 LEU A N 1
ATOM 2198 C CA . LEU A 1 285 ? 22.512 -3.862 -40.737 1.00 95.81 285 LEU A CA 1
ATOM 2199 C C . LEU A 1 285 ? 21.284 -4.046 -41.629 1.00 95.81 285 LEU A C 1
ATOM 2201 O O . LEU A 1 285 ? 21.339 -4.749 -42.635 1.00 95.81 285 LEU A O 1
ATOM 2205 N N . VAL A 1 286 ? 20.184 -3.405 -41.261 1.00 96.69 286 VAL A N 1
ATOM 2206 C CA . VAL A 1 286 ? 18.918 -3.450 -41.992 1.00 96.69 286 VAL A CA 1
ATOM 2207 C C . VAL A 1 286 ? 18.400 -2.041 -42.224 1.00 96.69 286 VAL A C 1
ATOM 2209 O O . VAL A 1 286 ? 18.562 -1.166 -41.366 1.00 96.69 286 VAL A O 1
ATOM 2212 N N . TYR A 1 287 ? 17.762 -1.828 -43.372 1.00 96.06 287 TYR A N 1
ATOM 2213 C CA . TYR A 1 287 ? 16.879 -0.689 -43.555 1.00 96.06 287 TYR A CA 1
ATOM 2214 C C . TYR A 1 287 ? 15.539 -0.994 -42.907 1.00 96.06 287 TYR A C 1
ATOM 2216 O O . TYR A 1 287 ? 14.965 -2.061 -43.108 1.00 96.06 287 TYR A O 1
ATOM 2224 N N . ILE A 1 288 ? 15.043 -0.023 -42.151 1.00 95.00 288 ILE A N 1
ATOM 2225 C CA . ILE A 1 288 ? 13.656 0.044 -41.715 1.00 95.00 288 ILE A CA 1
ATOM 2226 C C . ILE A 1 288 ? 13.077 1.240 -42.444 1.00 95.00 288 ILE A C 1
ATOM 2228 O O . ILE A 1 288 ? 13.607 2.346 -42.301 1.00 95.00 288 ILE A O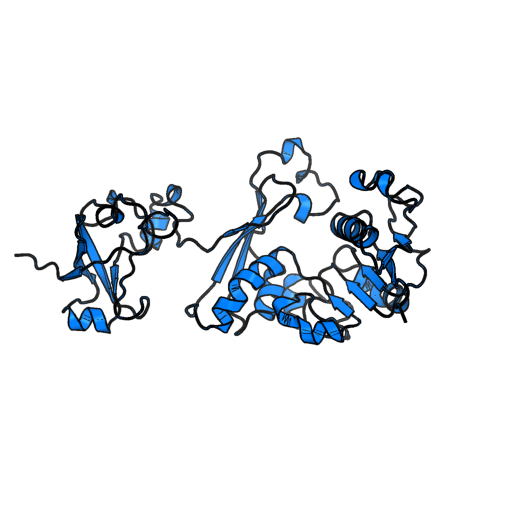 1
ATOM 2232 N N . HIS A 1 289 ? 12.031 1.039 -43.234 1.00 94.56 289 HIS A N 1
ATOM 2233 C CA . HIS A 1 289 ? 11.423 2.129 -43.979 1.00 94.56 289 HIS A CA 1
ATOM 2234 C C . HIS A 1 289 ? 9.908 2.151 -43.835 1.00 94.56 289 HIS A C 1
ATOM 2236 O O . HIS A 1 289 ? 9.242 1.123 -43.766 1.00 94.56 289 HIS A O 1
ATOM 2242 N N . SER A 1 290 ? 9.381 3.365 -43.793 1.00 92.88 290 SER A N 1
ATOM 2243 C CA . SER A 1 290 ? 7.963 3.690 -43.862 1.00 92.88 290 SER A CA 1
ATOM 2244 C C . SER A 1 290 ? 7.755 4.693 -45.006 1.00 92.88 290 SER A C 1
ATOM 2246 O O . SER A 1 290 ? 8.730 5.183 -45.587 1.00 92.88 290 SER A O 1
ATOM 2248 N N . PRO A 1 291 ? 6.508 5.058 -45.346 1.00 91.31 291 PRO A N 1
ATOM 2249 C CA . PRO A 1 291 ? 6.257 6.133 -46.306 1.00 91.31 291 PRO A CA 1
ATOM 2250 C C . PRO A 1 291 ? 6.885 7.484 -45.917 1.00 91.31 291 PRO A C 1
ATOM 2252 O O . PRO A 1 291 ? 7.108 8.324 -46.783 1.00 91.31 291 PRO A O 1
ATOM 2255 N N . GLN A 1 292 ? 7.165 7.707 -44.628 1.00 91.50 292 GLN A N 1
ATOM 2256 C CA . GLN A 1 292 ? 7.717 8.961 -44.106 1.00 91.50 292 GLN A CA 1
ATOM 2257 C C . GLN A 1 292 ? 9.239 9.035 -44.218 1.00 91.50 292 GLN A C 1
ATOM 2259 O O . GLN A 1 292 ? 9.804 10.125 -44.310 1.00 91.50 292 GLN A O 1
ATOM 2264 N N . GLY A 1 293 ? 9.919 7.891 -44.225 1.00 93.31 293 GLY A N 1
ATOM 2265 C CA . GLY A 1 293 ? 11.368 7.885 -44.257 1.00 93.31 293 GLY A CA 1
ATOM 2266 C C . GLY A 1 293 ? 11.976 6.517 -44.023 1.00 93.31 293 GLY A C 1
ATOM 2267 O O . GLY A 1 293 ? 11.313 5.484 -44.035 1.00 93.31 293 GLY A O 1
ATOM 2268 N N . ARG A 1 294 ? 13.292 6.522 -43.821 1.00 94.56 294 ARG A N 1
ATOM 2269 C CA . ARG A 1 294 ? 14.073 5.314 -43.562 1.00 94.56 294 ARG A CA 1
ATOM 2270 C C . ARG A 1 294 ? 15.158 5.566 -42.535 1.00 94.56 294 ARG A C 1
ATOM 2272 O O . ARG A 1 294 ? 15.764 6.645 -42.530 1.00 94.56 294 ARG A O 1
ATOM 2279 N N . VAL A 1 295 ? 15.438 4.536 -41.750 1.00 95.00 295 VAL A N 1
ATOM 2280 C CA . VAL A 1 295 ? 16.549 4.488 -40.799 1.00 95.00 295 VAL A CA 1
ATOM 2281 C C . VAL A 1 295 ? 17.309 3.167 -40.920 1.00 95.00 295 VAL A C 1
ATOM 2283 O O . VAL A 1 295 ? 16.796 2.198 -41.480 1.00 95.00 295 VAL A O 1
ATOM 2286 N N . VAL A 1 296 ? 18.530 3.119 -40.390 1.00 95.25 296 VAL A N 1
ATOM 2287 C CA . VAL A 1 296 ? 19.403 1.935 -40.400 1.00 95.25 296 VAL A CA 1
ATOM 2288 C C . VAL A 1 296 ? 19.668 1.448 -38.985 1.00 95.25 296 VAL A C 1
ATOM 2290 O O . VAL A 1 296 ? 20.126 2.215 -38.140 1.00 95.25 296 VAL A O 1
ATOM 2293 N N . ARG A 1 297 ? 19.445 0.162 -38.710 1.00 94.56 297 ARG A N 1
ATOM 2294 C CA . ARG A 1 297 ? 19.748 -0.449 -37.404 1.00 94.56 297 ARG A CA 1
ATOM 2295 C C . ARG A 1 297 ? 20.438 -1.787 -37.577 1.00 94.56 297 ARG A C 1
ATOM 2297 O O . ARG A 1 297 ? 20.274 -2.430 -38.606 1.00 94.56 297 ARG A O 1
ATOM 2304 N N . LYS A 1 298 ? 21.177 -2.229 -36.561 1.00 94.81 298 LYS A N 1
ATOM 2305 C CA . LYS A 1 298 ? 21.563 -3.640 -36.472 1.00 94.81 298 LYS A CA 1
ATOM 2306 C C . LYS A 1 298 ? 20.361 -4.458 -36.017 1.00 94.81 298 LYS A C 1
ATOM 2308 O O . LYS A 1 298 ? 19.678 -4.065 -35.068 1.00 94.81 298 LYS A O 1
ATOM 2313 N N . ALA A 1 299 ? 20.115 -5.576 -36.682 1.00 95.81 299 ALA A N 1
ATOM 2314 C CA . ALA A 1 299 ? 19.122 -6.547 -36.272 1.00 95.81 299 ALA A CA 1
ATOM 2315 C C . ALA A 1 299 ? 19.599 -7.299 -35.025 1.00 95.81 299 ALA A C 1
ATOM 2317 O O . ALA A 1 299 ? 20.766 -7.669 -34.908 1.00 95.81 299 ALA A O 1
ATOM 2318 N N . LYS A 1 300 ? 18.677 -7.528 -34.098 1.00 95.44 300 LYS A N 1
ATOM 2319 C CA . LYS A 1 300 ? 18.805 -8.448 -32.976 1.00 95.44 300 LYS A CA 1
ATOM 2320 C C . LYS A 1 300 ? 17.679 -9.464 -33.115 1.00 95.44 300 LYS A C 1
ATOM 2322 O O . LYS A 1 300 ? 16.507 -9.124 -32.962 1.00 95.44 300 LYS A O 1
ATOM 2327 N N . VAL A 1 301 ? 18.039 -10.688 -33.461 1.00 96.81 301 VAL A N 1
ATOM 2328 C CA . VAL A 1 301 ? 17.126 -11.794 -33.719 1.00 96.81 301 VAL A CA 1
ATOM 2329 C C . VAL A 1 301 ? 16.728 -12.408 -32.380 1.00 96.81 301 VAL A C 1
ATOM 2331 O O . VAL A 1 301 ? 17.561 -12.899 -31.620 1.00 96.81 301 VAL A O 1
ATOM 2334 N N . THR A 1 302 ? 15.446 -12.319 -32.033 1.00 94.31 302 THR A N 1
ATOM 2335 C CA . THR A 1 302 ? 14.952 -12.735 -30.716 1.00 94.31 302 THR A CA 1
ATOM 2336 C C . THR A 1 302 ? 13.450 -12.985 -30.745 1.00 94.31 302 THR A C 1
ATOM 2338 O O . THR A 1 302 ? 12.717 -12.274 -31.415 1.00 94.31 302 THR A O 1
ATOM 2341 N N . GLU A 1 303 ? 12.965 -13.931 -29.944 1.00 93.00 303 GLU A N 1
ATOM 2342 C CA . GLU A 1 303 ? 11.533 -14.215 -29.711 1.00 93.00 303 GLU A CA 1
ATOM 2343 C C . GLU A 1 303 ? 10.825 -13.098 -28.899 1.00 93.00 303 GLU A C 1
ATOM 2345 O O . GLU A 1 303 ? 9.849 -13.321 -28.188 1.00 93.00 303 GLU A O 1
ATOM 2350 N N . ALA A 1 304 ? 11.391 -11.887 -28.893 1.00 85.62 304 ALA A N 1
ATOM 2351 C CA . ALA A 1 304 ? 10.908 -10.749 -28.130 1.00 85.62 304 ALA A CA 1
ATOM 2352 C C . ALA A 1 304 ? 9.659 -10.088 -28.727 1.00 85.62 304 ALA A C 1
ATOM 2354 O O . ALA A 1 304 ? 8.675 -9.960 -27.995 1.00 85.62 304 ALA A O 1
ATOM 2355 N N . PRO A 1 305 ? 9.695 -9.615 -29.985 1.00 90.69 305 PRO A N 1
ATOM 2356 C CA . PRO A 1 305 ? 8.496 -9.230 -30.711 1.00 90.69 305 PRO A CA 1
ATOM 2357 C C . PRO A 1 305 ? 7.667 -10.465 -31.075 1.00 90.69 305 PRO A C 1
ATOM 2359 O O . PRO A 1 305 ? 8.200 -11.564 -31.187 1.00 90.69 305 PRO A O 1
ATOM 2362 N N . MET A 1 306 ? 6.369 -10.283 -31.306 1.00 91.38 306 MET A N 1
ATOM 2363 C CA . MET A 1 306 ? 5.541 -11.320 -31.929 1.00 91.38 306 MET A CA 1
ATOM 2364 C C . MET A 1 306 ? 5.872 -11.413 -33.430 1.00 91.38 306 MET A C 1
ATOM 2366 O O . MET A 1 306 ? 6.220 -10.383 -34.012 1.00 91.38 306 MET A O 1
ATOM 2370 N N . PRO A 1 307 ? 5.710 -12.579 -34.085 1.00 94.62 307 PRO A N 1
ATOM 2371 C CA . PRO A 1 307 ? 5.824 -12.674 -35.541 1.00 94.62 307 PRO A CA 1
ATOM 2372 C C . PRO A 1 307 ? 4.955 -11.635 -36.266 1.00 94.62 307 PRO A C 1
ATOM 2374 O O . PRO A 1 307 ? 3.808 -11.404 -35.878 1.00 94.62 307 PRO A O 1
ATOM 2377 N N . GLY A 1 308 ? 5.495 -11.016 -37.314 1.00 92.62 308 GLY A N 1
ATOM 2378 C CA . GLY A 1 308 ? 4.878 -9.904 -38.040 1.00 92.62 308 GLY A CA 1
ATOM 2379 C C . GLY A 1 308 ? 5.033 -8.539 -37.359 1.00 92.62 308 GLY A C 1
ATOM 2380 O O . GLY A 1 308 ? 4.491 -7.550 -37.851 1.00 92.62 308 GLY A O 1
ATOM 2381 N N . THR A 1 309 ? 5.762 -8.455 -36.241 1.00 92.75 309 THR A N 1
ATOM 2382 C CA . THR A 1 309 ? 6.053 -7.194 -35.546 1.00 92.75 309 THR A CA 1
ATOM 2383 C C . THR A 1 309 ? 7.555 -7.021 -35.364 1.00 92.75 309 THR A C 1
ATOM 2385 O O . THR A 1 309 ? 8.290 -7.982 -35.153 1.00 92.75 309 THR A O 1
ATOM 2388 N N . VAL A 1 310 ? 8.025 -5.778 -35.425 1.00 93.19 310 VAL A N 1
ATOM 2389 C CA . VAL A 1 310 ? 9.403 -5.426 -35.068 1.00 93.19 310 VAL A CA 1
ATOM 2390 C C . VAL A 1 310 ? 9.381 -4.382 -33.970 1.00 93.19 310 VAL A C 1
ATOM 2392 O O . VAL A 1 310 ? 8.472 -3.554 -33.900 1.00 93.19 310 VAL A O 1
ATOM 2395 N N . VAL A 1 311 ? 10.373 -4.428 -33.088 1.00 90.56 311 VAL A N 1
ATOM 2396 C CA . VAL A 1 311 ? 10.461 -3.516 -31.945 1.00 90.56 311 VAL A CA 1
ATOM 2397 C C . VAL A 1 311 ? 11.809 -2.825 -31.971 1.00 90.56 311 VAL A C 1
ATOM 2399 O O . VAL A 1 311 ? 12.845 -3.469 -32.074 1.00 90.56 311 VAL A O 1
ATOM 2402 N N . LEU A 1 312 ? 11.808 -1.505 -31.837 1.00 86.25 312 LEU A N 1
ATOM 2403 C CA . LEU A 1 312 ? 13.018 -0.729 -31.599 1.00 86.25 312 LEU A CA 1
ATOM 2404 C C . LEU A 1 312 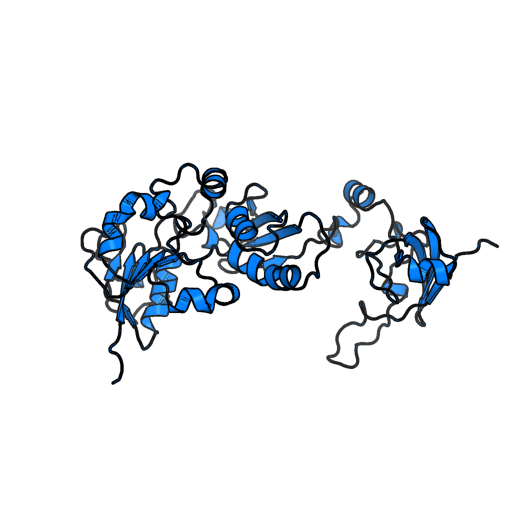? 12.907 -0.149 -30.191 1.00 86.25 312 LEU A C 1
ATOM 2406 O O . LEU A 1 312 ? 12.054 0.693 -29.919 1.00 86.25 312 LEU A O 1
ATOM 2410 N N . GLU A 1 313 ? 13.714 -0.676 -29.273 1.00 73.50 313 GLU A N 1
ATOM 2411 C CA . GLU A 1 313 ? 13.601 -0.365 -27.848 1.00 73.50 313 GLU A CA 1
ATOM 2412 C C . GLU A 1 313 ? 14.151 1.037 -27.531 1.00 73.50 313 GLU A C 1
ATOM 2414 O O . GLU A 1 313 ? 15.303 1.352 -27.834 1.00 73.50 313 GLU A O 1
ATOM 2419 N N . GLY A 1 314 ? 13.337 1.856 -26.855 1.00 69.19 314 GLY A N 1
ATOM 2420 C CA . GLY A 1 314 ? 13.739 3.132 -26.253 1.00 69.19 314 GLY A CA 1
ATOM 2421 C C . GLY A 1 314 ? 13.777 4.349 -27.190 1.00 69.19 314 GLY A C 1
ATOM 2422 O O . GLY A 1 314 ? 13.684 4.256 -28.411 1.00 69.19 314 GLY A O 1
ATOM 2423 N N . THR A 1 315 ? 13.942 5.533 -26.595 1.00 68.62 315 THR A N 1
ATOM 2424 C CA . THR A 1 315 ? 14.201 6.803 -27.295 1.00 68.62 315 THR A CA 1
ATOM 2425 C C . THR A 1 315 ? 15.695 7.107 -27.267 1.00 68.62 315 THR A C 1
ATOM 2427 O O . THR A 1 315 ? 16.196 7.755 -26.344 1.00 68.62 315 THR A O 1
ATOM 2430 N N . TRP A 1 316 ? 16.408 6.601 -28.268 1.00 79.81 316 TRP A N 1
ATOM 2431 C CA . TRP A 1 316 ? 17.832 6.862 -28.456 1.00 79.81 316 TRP A CA 1
ATOM 2432 C C . TRP A 1 316 ? 18.062 8.252 -29.046 1.00 79.81 316 TRP A C 1
ATOM 2434 O O . TRP A 1 316 ? 17.344 8.679 -29.950 1.00 79.81 316 TRP A O 1
ATOM 2444 N N . TRP A 1 317 ? 19.094 8.943 -28.560 1.00 82.75 317 TRP A N 1
ATOM 2445 C CA . TRP A 1 317 ? 19.585 10.153 -29.217 1.00 82.75 317 TRP A CA 1
ATOM 2446 C C . TRP A 1 317 ? 20.218 9.785 -30.559 1.00 82.75 317 TRP A C 1
ATOM 2448 O O . TRP A 1 317 ? 20.923 8.782 -30.661 1.00 82.75 317 TRP A O 1
ATOM 2458 N N . GLU A 1 318 ? 20.006 10.620 -31.574 1.00 88.31 318 GLU A N 1
ATOM 2459 C CA . GLU A 1 318 ? 20.370 10.315 -32.964 1.00 88.31 318 GLU A CA 1
ATOM 2460 C C . GLU A 1 318 ? 21.858 10.016 -33.147 1.00 88.31 318 GLU A C 1
ATOM 2462 O O . GLU A 1 318 ? 22.219 9.140 -33.921 1.00 88.31 318 GLU A O 1
ATOM 2467 N N . LYS A 1 319 ? 22.722 10.668 -32.360 1.00 88.19 319 LYS A N 1
ATOM 2468 C CA . LYS A 1 319 ? 24.177 10.453 -32.379 1.00 88.19 319 LYS A CA 1
ATOM 2469 C C . LYS A 1 319 ? 24.612 9.012 -32.079 1.00 88.19 319 LYS A C 1
ATOM 2471 O O . LYS A 1 319 ? 25.741 8.656 -32.387 1.00 88.19 319 LYS A O 1
ATOM 2476 N N . TRP A 1 320 ? 23.755 8.219 -31.431 1.00 87.44 320 TRP A N 1
ATOM 2477 C CA . TRP A 1 320 ? 24.025 6.813 -31.125 1.00 87.44 320 TRP A CA 1
ATOM 2478 C C . TRP A 1 320 ? 23.524 5.868 -32.217 1.00 87.44 320 TRP A C 1
ATOM 2480 O O . TRP A 1 320 ? 23.859 4.689 -32.201 1.00 87.44 320 TRP A O 1
ATOM 2490 N N . ALA A 1 321 ? 22.705 6.359 -33.150 1.00 90.31 321 ALA A N 1
ATOM 2491 C CA . ALA A 1 321 ? 22.220 5.574 -34.271 1.00 90.31 321 ALA A CA 1
ATOM 2492 C C . ALA A 1 321 ? 23.300 5.453 -35.364 1.00 90.31 321 ALA A C 1
ATOM 2494 O O . ALA A 1 321 ? 23.958 6.450 -35.664 1.00 90.31 321 ALA A O 1
ATOM 2495 N N . PRO A 1 322 ? 23.441 4.285 -36.025 1.00 90.25 322 PRO A N 1
ATOM 2496 C CA . PRO A 1 322 ? 24.437 4.083 -37.085 1.00 90.25 322 PRO A CA 1
ATOM 2497 C C . PRO A 1 322 ? 24.362 5.092 -38.238 1.00 90.25 322 PRO A C 1
ATOM 2499 O O . PRO A 1 322 ? 25.366 5.387 -38.876 1.00 90.25 322 PRO A O 1
ATOM 2502 N N . ASP A 1 323 ? 23.167 5.611 -38.516 1.00 92.50 323 ASP A N 1
ATOM 2503 C CA . ASP A 1 323 ? 22.886 6.565 -39.588 1.00 92.50 323 ASP A CA 1
ATOM 2504 C C . ASP A 1 323 ? 22.646 7.998 -39.100 1.00 92.50 323 ASP A C 1
ATOM 2506 O O . ASP A 1 323 ? 22.272 8.856 -39.899 1.00 92.50 323 ASP A O 1
ATOM 2510 N N . GLY A 1 324 ? 22.825 8.260 -37.802 1.00 92.50 324 GLY A N 1
ATOM 2511 C CA . GLY A 1 324 ? 22.593 9.579 -37.222 1.00 92.50 324 GLY A CA 1
ATOM 2512 C C . GLY A 1 324 ? 21.131 10.030 -37.250 1.00 92.50 324 GLY A C 1
ATOM 2513 O O . GLY A 1 324 ? 20.891 11.231 -37.192 1.00 92.50 324 GLY A O 1
ATOM 2514 N N . LYS A 1 325 ? 20.159 9.113 -37.377 1.00 91.25 325 LYS A N 1
ATOM 2515 C CA . LYS A 1 325 ? 18.723 9.441 -37.448 1.00 91.25 325 LYS A CA 1
ATOM 2516 C C . LYS A 1 325 ? 17.939 8.824 -36.305 1.00 91.25 325 LYS A C 1
ATOM 2518 O O . LYS A 1 325 ? 18.096 7.638 -36.006 1.00 91.25 325 LYS A O 1
ATOM 2523 N N . GLY A 1 326 ? 17.042 9.594 -35.695 1.00 88.50 326 GLY A N 1
ATOM 2524 C CA . GLY A 1 326 ? 16.090 9.089 -34.705 1.00 88.50 326 GLY A CA 1
ATOM 2525 C C . GLY A 1 326 ? 14.990 8.217 -35.321 1.00 88.50 326 GLY A C 1
ATOM 2526 O O . GLY A 1 326 ? 14.702 8.297 -36.512 1.00 88.50 326 GLY A O 1
ATOM 2527 N N . ILE A 1 327 ? 14.321 7.398 -34.501 1.00 87.44 327 ILE A N 1
ATOM 2528 C CA . ILE A 1 327 ? 13.197 6.558 -34.968 1.00 87.44 327 ILE A CA 1
ATOM 2529 C C . ILE A 1 327 ? 12.012 7.388 -35.491 1.00 87.44 327 ILE A C 1
ATOM 2531 O O . ILE A 1 327 ? 11.275 6.928 -36.358 1.00 87.44 327 ILE A O 1
ATOM 2535 N N . ASN A 1 328 ? 11.866 8.634 -35.030 1.00 87.56 328 ASN A N 1
ATOM 2536 C CA . ASN A 1 328 ? 10.791 9.535 -35.457 1.00 87.56 328 ASN A CA 1
ATOM 2537 C C . ASN A 1 328 ? 10.842 9.872 -36.958 1.00 87.56 328 ASN A C 1
ATOM 2539 O O . ASN A 1 328 ? 9.843 10.305 -37.516 1.00 87.56 328 ASN A O 1
ATOM 2543 N N . HIS A 1 329 ? 11.957 9.597 -37.645 1.00 90.06 329 HIS A N 1
ATOM 2544 C CA . HIS A 1 329 ? 12.022 9.656 -39.110 1.00 90.06 329 HIS A CA 1
ATOM 2545 C C . HIS A 1 329 ? 11.092 8.649 -39.809 1.00 90.06 329 HIS A C 1
ATOM 2547 O O . HIS A 1 329 ? 10.873 8.763 -41.011 1.00 90.06 329 HIS A O 1
ATOM 2553 N N . LEU A 1 330 ? 10.580 7.649 -39.086 1.00 90.38 330 LEU A N 1
ATOM 2554 C CA . LEU A 1 330 ? 9.614 6.678 -39.596 1.00 90.38 330 LEU A CA 1
ATOM 2555 C C . LEU A 1 330 ? 8.162 7.076 -39.303 1.00 90.38 330 LEU A C 1
ATOM 2557 O O . LEU A 1 330 ? 7.252 6.532 -39.921 1.00 90.38 330 LEU A O 1
ATOM 2561 N N . THR A 1 331 ? 7.922 7.967 -38.341 1.00 88.19 331 THR A N 1
ATOM 2562 C CA . THR A 1 331 ? 6.579 8.238 -37.809 1.00 88.19 331 THR A CA 1
ATOM 2563 C C . THR A 1 331 ? 5.888 9.360 -38.571 1.00 88.19 331 THR A C 1
ATOM 2565 O O . THR A 1 331 ? 6.521 10.353 -38.921 1.00 88.19 331 THR A O 1
ATOM 2568 N N . ALA A 1 332 ? 4.581 9.233 -38.799 1.00 84.56 332 ALA A N 1
ATOM 2569 C CA . ALA A 1 332 ? 3.788 10.293 -39.411 1.00 84.56 332 ALA A CA 1
ATOM 2570 C C . ALA A 1 332 ? 3.552 11.459 -38.439 1.00 84.56 332 ALA A C 1
ATOM 2572 O O . ALA A 1 332 ? 3.274 11.255 -37.261 1.00 84.56 332 ALA A O 1
ATOM 2573 N N . GLU A 1 333 ? 3.581 12.689 -38.953 1.00 83.38 333 GLU A N 1
ATOM 2574 C CA . GLU A 1 333 ? 3.219 13.896 -38.188 1.00 83.38 333 GLU A CA 1
ATOM 2575 C C . GLU A 1 333 ? 1.695 14.081 -38.049 1.00 83.38 333 GLU A C 1
ATOM 2577 O O . GLU A 1 333 ? 1.215 15.070 -37.497 1.00 83.38 333 GLU A O 1
ATOM 2582 N N . THR A 1 334 ? 0.910 13.124 -38.545 1.00 83.31 334 THR A N 1
ATOM 2583 C CA . THR A 1 334 ? -0.545 13.105 -38.410 1.00 83.31 334 THR A CA 1
ATOM 2584 C C . THR A 1 334 ? -0.966 12.474 -37.087 1.00 83.31 334 THR A C 1
ATOM 2586 O O . THR A 1 334 ? -0.325 11.548 -36.584 1.00 83.31 334 THR A O 1
ATOM 2589 N N . LEU A 1 335 ? -2.092 12.936 -36.546 1.00 81.69 335 LEU A N 1
ATOM 2590 C CA . LEU A 1 335 ? -2.748 12.284 -35.417 1.00 81.69 335 LEU A CA 1
ATOM 2591 C C . LEU A 1 335 ? -3.444 10.993 -35.869 1.00 81.69 335 LEU A C 1
ATOM 2593 O O . LEU A 1 335 ? -3.807 10.840 -37.035 1.00 81.69 335 LEU A O 1
ATOM 2597 N N . THR A 1 336 ? -3.631 10.076 -34.926 1.00 76.50 336 THR A N 1
ATOM 2598 C CA . THR A 1 336 ? -4.489 8.898 -35.090 1.00 76.50 336 THR A CA 1
ATOM 2599 C C . THR A 1 336 ? -5.927 9.325 -35.384 1.00 76.50 336 THR A C 1
ATOM 2601 O O . THR A 1 336 ? -6.418 10.333 -34.868 1.00 76.50 336 THR A O 1
ATOM 2604 N N . ASP A 1 337 ? -6.597 8.540 -36.221 1.00 77.12 337 ASP A N 1
ATOM 2605 C CA . ASP A 1 337 ? -8.006 8.692 -36.578 1.00 77.12 337 ASP A CA 1
ATOM 2606 C C . ASP A 1 337 ? -8.924 8.546 -35.354 1.00 77.12 337 ASP A C 1
ATOM 2608 O O . ASP A 1 337 ? -9.858 9.328 -35.166 1.00 77.12 337 ASP A O 1
ATOM 2612 N N . LEU A 1 338 ? -8.616 7.588 -34.476 1.00 64.44 338 LEU A N 1
ATOM 2613 C CA . LEU A 1 338 ? -9.334 7.356 -33.233 1.00 64.44 338 LEU A CA 1
ATOM 2614 C C . LEU A 1 338 ? -8.680 8.105 -32.061 1.00 64.44 338 LEU A C 1
ATOM 2616 O O . LEU A 1 338 ? -7.679 7.674 -31.496 1.00 64.44 338 LEU A O 1
ATOM 2620 N N . GLY A 1 339 ? -9.300 9.210 -31.642 1.00 73.25 339 GLY A N 1
ATOM 2621 C CA . GLY A 1 339 ? -8.953 9.905 -30.395 1.00 73.25 339 GLY A CA 1
ATOM 2622 C C . GLY A 1 339 ? -7.841 10.952 -30.500 1.00 73.25 339 GLY A C 1
ATOM 2623 O O . GLY A 1 339 ? -7.495 11.548 -29.483 1.00 73.25 339 GLY A O 1
ATOM 2624 N N . GLY A 1 340 ? -7.303 11.217 -31.697 1.00 78.25 340 GLY A N 1
ATOM 2625 C CA . GLY A 1 340 ? -6.372 12.326 -31.925 1.00 78.25 340 GLY A CA 1
ATOM 2626 C C . GLY A 1 340 ? -5.033 12.189 -31.188 1.00 78.25 340 GLY A C 1
ATOM 2627 O O . GLY A 1 340 ? -4.389 13.192 -30.892 1.00 78.25 340 GLY A O 1
ATOM 2628 N N . GLY A 1 341 ? -4.624 10.964 -30.851 1.00 76.31 341 GLY A N 1
ATOM 2629 C CA . GLY A 1 341 ? -3.329 10.676 -30.231 1.00 76.31 341 GLY A CA 1
ATOM 2630 C C . GLY A 1 341 ? -2.190 10.608 -31.250 1.00 76.31 341 GLY A C 1
ATOM 2631 O O . GLY A 1 341 ? -2.426 10.501 -32.452 1.00 76.31 341 GLY A O 1
ATOM 2632 N N . SER A 1 342 ? -0.943 10.638 -30.785 1.00 74.44 342 SER A N 1
ATOM 2633 C CA . SER A 1 342 ? 0.240 10.508 -31.645 1.00 74.44 342 SER A CA 1
ATOM 2634 C C . SER A 1 342 ? 0.416 9.089 -32.209 1.00 74.44 342 SER A C 1
ATOM 2636 O O . SER A 1 342 ? 0.127 8.105 -31.534 1.00 74.44 342 SER A O 1
ATOM 2638 N N . THR A 1 343 ? 0.956 8.969 -33.423 1.00 73.50 343 THR A N 1
ATOM 2639 C CA . THR A 1 343 ? 1.095 7.703 -34.179 1.00 73.50 343 THR A CA 1
ATOM 2640 C C . THR A 1 343 ? 2.379 6.908 -33.875 1.00 73.50 343 THR A C 1
ATOM 2642 O O . THR A 1 343 ? 2.716 5.972 -34.595 1.00 73.50 343 THR A O 1
ATOM 2645 N N . PHE A 1 344 ? 3.093 7.223 -32.786 1.00 71.12 344 PHE A N 1
ATOM 2646 C CA . PHE A 1 344 ? 4.448 6.714 -32.500 1.00 71.12 344 PHE A CA 1
ATOM 2647 C C . PHE A 1 344 ? 4.585 5.184 -32.400 1.00 71.12 344 PHE A C 1
ATOM 2649 O O . PHE A 1 344 ? 5.673 4.657 -32.617 1.00 71.12 344 PHE A O 1
ATOM 2656 N N . HIS A 1 345 ? 3.515 4.469 -32.041 1.00 71.69 345 HIS A N 1
ATOM 2657 C CA . HIS A 1 345 ? 3.563 3.038 -31.701 1.00 71.69 345 HIS A CA 1
ATOM 2658 C C . HIS A 1 345 ? 2.854 2.130 -32.715 1.00 71.69 345 HIS A C 1
ATOM 2660 O O . HIS A 1 345 ? 2.689 0.938 -32.464 1.00 71.69 345 HIS A O 1
ATOM 2666 N N . SER A 1 346 ? 2.410 2.680 -33.846 1.00 73.12 346 SER A N 1
ATOM 2667 C CA . SER A 1 346 ? 1.602 1.954 -34.837 1.00 73.12 346 SER A CA 1
ATOM 2668 C C . SER A 1 346 ? 2.042 2.253 -36.267 1.00 73.12 346 SER A C 1
ATOM 2670 O O . SER A 1 346 ? 1.215 2.299 -37.170 1.00 73.12 346 SER A O 1
ATOM 2672 N N . THR A 1 347 ? 3.340 2.479 -36.470 1.00 85.88 347 THR A N 1
ATOM 2673 C CA . THR A 1 347 ? 3.922 2.754 -37.787 1.00 85.88 347 THR A CA 1
ATOM 2674 C C . THR A 1 347 ? 4.117 1.449 -38.562 1.00 85.88 347 THR A C 1
ATOM 2676 O O . THR A 1 347 ? 4.940 0.631 -38.143 1.00 85.88 347 THR A O 1
ATOM 2679 N N . PRO A 1 348 ? 3.429 1.240 -39.699 1.00 90.00 348 PRO A N 1
ATOM 2680 C CA . PRO A 1 348 ? 3.752 0.146 -40.604 1.00 90.00 348 PRO A CA 1
ATOM 2681 C C . PRO A 1 348 ? 5.137 0.381 -41.203 1.00 90.00 348 PRO A C 1
ATOM 2683 O O . PRO A 1 348 ? 5.433 1.474 -41.696 1.00 90.00 348 PRO A O 1
ATOM 2686 N N . VAL A 1 349 ? 5.980 -0.643 -41.155 1.00 93.44 349 VAL A N 1
ATOM 2687 C CA . VAL A 1 349 ? 7.343 -0.587 -41.678 1.00 93.44 349 VAL A CA 1
ATOM 2688 C C . VAL A 1 349 ? 7.640 -1.823 -42.504 1.00 93.44 349 VAL A C 1
ATOM 2690 O O . VAL A 1 349 ? 7.143 -2.910 -42.219 1.00 93.44 349 VAL A O 1
ATOM 2693 N N . GLU A 1 350 ? 8.509 -1.650 -43.485 1.00 95.56 350 GLU A N 1
ATOM 2694 C CA . GLU A 1 350 ? 9.185 -2.738 -44.170 1.00 95.56 350 GLU A CA 1
ATOM 2695 C C . GLU A 1 350 ? 10.641 -2.796 -43.711 1.00 95.56 350 GLU A C 1
ATOM 2697 O O . GLU A 1 350 ? 11.270 -1.771 -43.417 1.00 95.56 350 GLU A O 1
ATOM 2702 N N . VAL A 1 351 ? 11.159 -4.019 -43.609 1.00 96.62 351 VAL A N 1
ATOM 2703 C CA . VAL A 1 351 ? 12.518 -4.290 -43.138 1.00 96.62 351 VAL A CA 1
ATOM 2704 C C . VAL A 1 351 ? 13.252 -5.121 -44.176 1.00 96.62 351 VAL A C 1
ATOM 2706 O O . VAL A 1 351 ? 12.775 -6.191 -44.563 1.00 96.62 351 VAL A O 1
ATOM 2709 N N . GLU A 1 352 ? 14.419 -4.645 -44.599 1.00 95.69 352 GLU A N 1
ATOM 2710 C CA . GLU A 1 352 ? 15.252 -5.302 -45.607 1.00 95.69 352 GLU A CA 1
ATOM 2711 C C . GLU A 1 352 ? 16.743 -5.280 -45.220 1.00 95.69 352 GLU A C 1
ATOM 2713 O O . GLU A 1 352 ? 17.207 -4.324 -44.587 1.00 95.69 352 GLU A O 1
ATOM 2718 N N . PRO A 1 353 ? 17.529 -6.308 -45.590 1.00 95.75 353 PRO A N 1
ATOM 2719 C CA . PRO A 1 353 ? 18.976 -6.303 -45.399 1.00 95.75 353 PRO A CA 1
ATOM 2720 C C . PRO A 1 353 ? 19.656 -5.102 -46.064 1.00 95.75 353 PRO A C 1
ATOM 2722 O O . PRO A 1 353 ? 19.474 -4.853 -47.257 1.00 95.75 353 PRO A O 1
ATOM 2725 N N . LEU A 1 354 ? 20.528 -4.412 -45.326 1.00 91.12 354 LEU A N 1
ATOM 2726 C CA . LEU A 1 354 ? 21.431 -3.422 -45.901 1.00 91.12 354 LEU A CA 1
ATOM 2727 C C . LEU A 1 354 ? 22.554 -4.154 -46.640 1.00 91.12 354 LEU A C 1
ATOM 2729 O O . LEU A 1 354 ? 23.565 -4.543 -46.052 1.00 91.12 354 LEU A O 1
ATOM 2733 N N . ARG A 1 355 ? 22.379 -4.344 -47.946 1.00 81.81 355 ARG A N 1
ATOM 2734 C CA . ARG A 1 355 ? 23.433 -4.870 -48.816 1.00 81.81 355 ARG A CA 1
ATOM 2735 C C . ARG A 1 355 ? 24.354 -3.714 -49.192 1.00 81.81 355 ARG A C 1
ATOM 2737 O O . ARG A 1 355 ? 23.942 -2.809 -49.914 1.00 81.81 355 ARG A O 1
ATOM 2744 N N . LEU A 1 356 ? 25.575 -3.715 -48.658 1.00 64.06 356 LEU A N 1
ATOM 2745 C CA . LEU A 1 356 ? 26.625 -2.817 -49.137 1.00 64.06 356 LEU A CA 1
ATOM 2746 C C . LEU A 1 356 ? 26.913 -3.196 -50.596 1.00 64.06 356 LEU A C 1
ATOM 2748 O O . LEU A 1 356 ? 27.172 -4.368 -50.875 1.00 64.06 356 LEU A O 1
ATOM 2752 N N . ALA A 1 357 ? 26.749 -2.227 -51.497 1.00 50.88 357 ALA A N 1
ATOM 2753 C CA . ALA A 1 357 ? 27.014 -2.379 -52.925 1.00 50.88 357 ALA A CA 1
ATOM 2754 C C . ALA A 1 357 ? 28.505 -2.588 -53.210 1.00 50.88 357 ALA A C 1
ATOM 2756 O O . ALA A 1 357 ? 29.329 -2.011 -52.458 1.00 50.88 357 ALA A O 1
#

Sequence (357 aa):
MSAGKKTLSIVGASGYAGGEFLRLALSHPHLEVKQVTSRRFAGEPVAFVHPNLRGRTNLKFIPPEKLEPADILVLSLPHGVFAQEFERYADLAPILIDLSADFRLKDLDLYRKYYGEHPRPELLGRFVYALPELYRERLKEADWMAGAGCNATATLLGLYPLLKGGVLKPGPIFVTLLISTSAAGAEPSPASHHPERAGSIRVYKPTGHRHTAEVVENLPGKPEVHLTAIATDRVRGILLTPPAHRFLNTTYGNVQALVEAEGGEPRLLIHPKDAEERGIAEGMLVYIHSPQGRVVRKAKVTEAPMPGTVVLEGTWWEKWAPDGKGINHLTAETLTDLGGGSTFHSTPVEVEPLRLA